Protein AF-A0A672I8H5-F1 (afdb_monomer)

Nearest PDB structures (foldseek):
  7nvm-assembly1_G  TM=9.192E-01  e=5.065E-34  Homo sapiens
  7x3u-assembly1_G  TM=8.529E-01  e=7.332E-32  Homo sapiens
  7wz3-assembly1_G  TM=8.648E-01  e=1.850E-31  Homo sapiens
  7wz3-assembly1_g  TM=8.701E-01  e=1.178E-30  Homo sapiens
  8sfe-assembly1_G  TM=8.610E-01  e=2.125E-29  Homo sapiens

Sequence (365 aa):
MVPVCAVTMATGLQMTRSSLSSPGTLSFLFCRTEAEVRIPSSRTSAWCLRCVCVCVCVCVCVCVCDCVCVCVCVCVCQTDIEISKEEDFARILQMEEEYIQQICEDIIRLKPDLVFTEKGISDLAQHYLMKANITAIRRVRKTDNNRIARACGARIVSRTDELREEDVGLGAGLFEVKKIGDEYFTFITECKDPKACSILLRGASKEILAEVERNLQDAMQVCRNVLLDPHLLPGGGAVEMAVSKRLTERSRSLTGVEQWPYRAVAQALEVIPRTLIQNCGASTIRVLTSLRAKHTQDNSVCWGVDGETGCLSDMSSLGIWEPLAVKAQTYKTAVETAILLLRIDDIVSGHKKNKDEPMGGQGAE

InterPro domains:
  IPR002423 Chaperonin Cpn60/GroEL/TCP-1 family [PF00118] (78-349)
  IPR017998 T-complex protein 1 [PR00304] (198-220)
  IPR017998 T-complex protein 1 [PR00304] (232-244)
  IPR017998 T-complex protein 1 [PTHR11353] (78-352)
  IPR027409 GroEL-like apical domain superfamily [G3DSA:3.50.7.10] (78-194)
  IPR027409 GroEL-like apical domain superfamily [SSF52029] (78-203)
  IPR027410 TCP-1-like chaperonin intermediate domain superfamily [G3DSA:3.30.260.10] (195-230)
  IPR027410 TCP-1-like chaperonin intermediate domain superfamily [SSF54849] (193-229)
  IPR027413 GroEL-like equatorial domain superfamily [G3DSA:1.10.560.10] (231-348)
  IPR027413 GroEL-like equatorial domain superfamily [SSF48592] (230-350)

Secondary structure (DSSP, 8-state):
------EEE-------------------------------------------------------S-------------------SHHHHHHHHHHHHHHHHHHHHHHHHH--SEEE-SS---HHHHHHHHHTT-EEE-S--HHHHHHHHHHH-PPP-S-STT--GGGS-TT--EEEEEEETTEEEEEEE--SS-S--------S-HHHHHHHHHHHHHHHHHHHHHHH---EEETTTHHHHHHHHHHHHHHHH--STTHHHHHHHHHHHTHHHHHHHHHTT--HHHHHHHHHHHHHSTT-TTEEE-TTT-SEEEHHHHT-EEEHHHHHHHHHHHHHHHHHHHT-----------S----------

Organism: Salarias fasciatus (NCBI:txid181472)

Solvent-accessible surface area (backbone atoms only — not comparable to full-atom values): 22883 Å² total; per-residue (Å²): 134,83,83,74,40,34,44,72,44,88,55,77,76,80,87,74,82,93,76,93,81,87,88,83,85,61,39,71,88,81,92,89,86,90,85,92,86,88,83,82,88,77,88,86,78,94,79,85,88,78,87,81,86,84,86,86,86,85,83,89,85,92,77,96,69,96,75,83,89,78,61,56,66,64,81,81,81,81,78,87,77,87,82,88,51,80,70,53,58,60,52,52,53,51,51,52,54,51,53,50,46,52,54,49,47,53,50,56,73,69,62,55,62,66,46,84,34,69,45,86,74,56,71,70,50,51,52,55,33,49,76,71,65,28,48,72,48,60,56,46,54,72,74,51,52,59,36,48,26,43,20,20,64,26,58,93,74,94,56,61,92,77,66,52,76,87,37,60,40,87,24,61,61,46,79,49,80,45,75,60,88,93,38,58,32,49,32,46,27,68,38,78,64,58,77,39,70,40,81,90,85,83,70,96,46,72,67,62,46,55,50,52,51,50,55,49,52,52,50,50,51,51,54,52,46,43,73,75,50,83,45,72,39,42,30,49,40,7,55,39,48,48,50,20,52,52,34,42,55,51,25,70,75,46,87,63,80,66,27,54,60,41,38,50,54,18,62,54,43,44,46,58,40,42,51,50,25,48,74,46,70,34,64,43,71,60,53,53,52,52,49,54,56,48,52,69,43,88,89,36,57,40,44,19,45,40,72,85,80,38,43,82,42,50,20,71,81,74,66,41,69,39,54,44,70,58,57,58,47,54,53,48,53,51,52,53,50,51,53,54,58,75,65,59,88,75,84,87,78,81,77,74,76,75,88,80,71,78,88,82,80,84,81,90,131

pLDDT: mean 74.46, std 26.84, range [19.17, 97.5]

Mean predicted aligned error: 14.94 Å

Structure (mmCIF, N/CA/C/O backbone):
data_AF-A0A672I8H5-F1
#
_entry.id   AF-A0A672I8H5-F1
#
loop_
_atom_site.group_PDB
_atom_site.id
_atom_site.type_symbol
_atom_site.label_atom_id
_atom_site.label_alt_id
_atom_site.label_comp_id
_atom_site.label_asym_id
_atom_site.label_entity_id
_atom_site.label_seq_id
_atom_site.pdbx_PDB_ins_code
_atom_site.Cartn_x
_a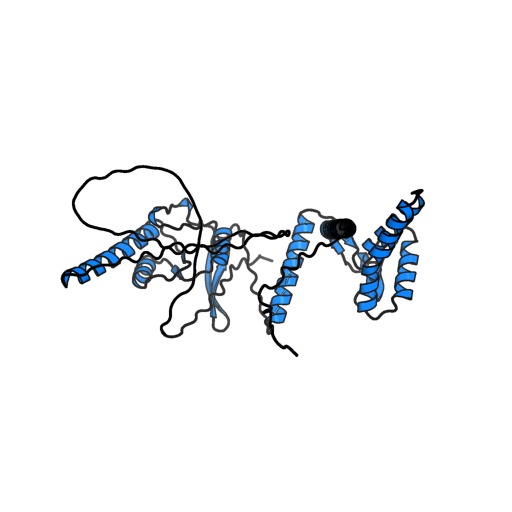tom_site.Cartn_y
_atom_site.Cartn_z
_atom_site.occupancy
_atom_site.B_iso_or_equiv
_atom_site.auth_seq_id
_atom_site.auth_comp_id
_atom_site.auth_asym_id
_atom_site.auth_atom_id
_atom_site.pdbx_PDB_model_num
ATOM 1 N N . MET A 1 1 ? -1.108 -22.889 6.643 1.00 27.00 1 MET A N 1
ATOM 2 C CA . MET A 1 1 ? -0.890 -21.715 7.516 1.00 27.00 1 MET A CA 1
ATOM 3 C C . MET A 1 1 ? -2.248 -21.100 7.791 1.00 27.00 1 MET A C 1
ATOM 5 O O . MET A 1 1 ? -2.918 -20.748 6.832 1.00 27.00 1 MET A O 1
ATOM 9 N N . VAL A 1 2 ? -2.682 -21.043 9.051 1.00 21.59 2 VAL A N 1
ATOM 10 C CA . VAL A 1 2 ? -3.934 -20.359 9.417 1.00 21.59 2 VAL A CA 1
ATOM 11 C C . VAL A 1 2 ? -3.643 -18.854 9.467 1.00 21.59 2 VAL A C 1
ATOM 13 O O . VAL A 1 2 ? -2.674 -18.478 10.132 1.00 21.59 2 VAL A O 1
ATOM 16 N N . PRO A 1 3 ? -4.403 -17.989 8.771 1.00 24.73 3 PRO A N 1
ATOM 17 C CA . PRO A 1 3 ? -4.225 -16.550 8.889 1.00 24.73 3 PRO A CA 1
ATOM 18 C C . PRO A 1 3 ? -4.701 -16.108 10.276 1.00 24.73 3 PRO A C 1
ATOM 20 O O . PRO A 1 3 ? -5.896 -16.075 10.559 1.00 24.73 3 PRO A O 1
ATOM 23 N N . VAL A 1 4 ? -3.758 -15.781 11.161 1.00 26.05 4 VAL A N 1
ATOM 24 C CA . VAL A 1 4 ? -4.072 -15.222 12.481 1.00 26.05 4 VAL A CA 1
ATOM 25 C C . VAL A 1 4 ? -4.543 -13.782 12.283 1.00 26.05 4 VAL A C 1
ATOM 27 O O . VAL A 1 4 ? -3.748 -12.843 12.274 1.00 26.05 4 VAL A O 1
ATOM 30 N N . CYS A 1 5 ? -5.850 -13.612 12.094 1.00 25.66 5 CYS A N 1
ATOM 31 C CA . CYS A 1 5 ? -6.506 -12.313 12.018 1.00 25.66 5 CYS A CA 1
ATOM 32 C C . CYS A 1 5 ? -6.538 -11.671 13.409 1.00 25.66 5 CYS A C 1
ATOM 34 O O . CYS A 1 5 ? -7.548 -11.717 14.100 1.00 25.66 5 CYS A O 1
ATOM 36 N N . ALA A 1 6 ? -5.413 -11.094 13.822 1.00 28.92 6 ALA A N 1
ATOM 37 C CA . ALA A 1 6 ? -5.296 -10.312 15.041 1.00 28.92 6 ALA A CA 1
ATOM 38 C C . ALA A 1 6 ? -5.619 -8.846 14.732 1.00 28.92 6 ALA A C 1
ATOM 40 O O . ALA A 1 6 ? -4.792 -8.153 14.139 1.00 28.92 6 ALA A O 1
ATOM 41 N N . VAL A 1 7 ? -6.783 -8.335 15.148 1.00 31.53 7 VAL A N 1
ATOM 42 C CA . VAL A 1 7 ? -7.005 -6.877 15.158 1.00 31.53 7 VAL A CA 1
ATOM 43 C C . VAL A 1 7 ? -6.196 -6.302 16.316 1.00 31.53 7 VAL A C 1
ATOM 45 O O . VAL A 1 7 ? -6.579 -6.440 17.474 1.00 31.53 7 VAL A O 1
ATOM 48 N N . THR A 1 8 ? -5.038 -5.717 16.007 1.00 30.23 8 THR A N 1
ATOM 49 C CA . THR A 1 8 ? -4.099 -5.224 17.024 1.00 30.23 8 THR A CA 1
ATOM 50 C C . THR A 1 8 ? -4.397 -3.766 17.348 1.00 30.23 8 THR A C 1
ATOM 52 O O . THR A 1 8 ? -4.116 -2.889 16.530 1.00 30.23 8 THR A O 1
ATOM 55 N N . MET A 1 9 ? -4.917 -3.485 18.544 1.00 33.19 9 MET A N 1
ATOM 56 C CA . MET A 1 9 ? -5.052 -2.109 19.027 1.00 33.19 9 MET A CA 1
ATOM 57 C C . MET A 1 9 ? -3.854 -1.692 19.882 1.00 33.19 9 MET A C 1
ATOM 59 O O . MET A 1 9 ? -3.675 -2.167 21.002 1.00 33.19 9 MET A O 1
ATOM 63 N N . ALA A 1 10 ? -3.062 -0.753 19.360 1.00 26.73 10 ALA A N 1
ATOM 64 C CA . ALA A 1 10 ? -1.993 -0.072 20.088 1.00 26.73 10 ALA A CA 1
ATOM 65 C C . ALA A 1 10 ? -2.559 1.078 20.945 1.00 26.73 10 ALA A C 1
ATOM 67 O O . ALA A 1 10 ? -2.357 2.263 20.659 1.00 26.73 10 ALA A O 1
ATOM 68 N N . THR A 1 11 ? -3.317 0.733 21.987 1.00 32.59 11 THR A N 1
ATOM 69 C CA . THR A 1 11 ? -3.787 1.690 22.999 1.00 32.59 11 THR A CA 1
ATOM 70 C C . THR A 1 11 ? -2.737 1.854 24.094 1.00 32.59 11 THR A C 1
ATOM 72 O O . THR A 1 11 ? -2.822 1.219 25.145 1.00 32.59 11 THR A O 1
ATOM 75 N N . GLY A 1 12 ? -1.754 2.727 23.849 1.00 24.94 12 GLY A N 1
ATOM 76 C CA . GLY A 1 12 ? -0.753 3.116 24.846 1.00 24.94 12 GLY A CA 1
ATOM 77 C C . GLY A 1 12 ? -1.419 3.647 26.119 1.00 24.94 12 GLY A C 1
ATOM 78 O O . GLY A 1 12 ? -2.075 4.692 26.118 1.00 24.94 12 GLY A O 1
ATOM 79 N N . LEU A 1 13 ? -1.283 2.896 27.211 1.00 26.94 13 LEU A N 1
ATOM 80 C CA . LEU A 1 13 ? -2.032 3.093 28.452 1.00 26.94 13 LEU A CA 1
ATOM 81 C C . LEU A 1 13 ? -1.292 4.092 29.361 1.00 26.94 13 LEU A C 1
ATOM 83 O O . LEU A 1 13 ? -0.736 3.733 30.397 1.00 26.94 13 LEU A O 1
ATOM 87 N N . GLN A 1 14 ? -1.249 5.364 28.948 1.00 23.80 14 GLN A N 1
ATOM 88 C CA . GLN A 1 14 ? -0.555 6.428 29.686 1.00 23.80 14 GLN A CA 1
ATOM 89 C C . GLN A 1 14 ? -1.258 6.785 31.009 1.00 23.80 14 GLN A C 1
ATOM 91 O O . GLN A 1 14 ? -2.160 7.620 31.076 1.00 23.80 14 GLN A O 1
ATOM 96 N N . MET A 1 15 ? -0.780 6.160 32.084 1.00 26.53 15 MET A N 1
ATOM 97 C CA . MET A 1 15 ? -1.020 6.534 33.479 1.00 26.53 15 MET A CA 1
ATOM 98 C C . MET A 1 15 ? -0.139 7.731 33.885 1.00 26.53 15 MET A C 1
ATOM 100 O O . MET A 1 15 ? 0.925 7.538 34.470 1.00 26.53 15 MET A O 1
ATOM 104 N N . THR A 1 16 ? -0.573 8.975 33.644 1.00 23.70 16 THR A N 1
ATOM 105 C CA . THR A 1 16 ? 0.053 10.155 34.282 1.00 23.70 16 THR A CA 1
ATOM 106 C C . THR A 1 16 ? -0.934 11.267 34.640 1.00 23.70 16 THR A C 1
ATOM 108 O O . THR A 1 16 ? -1.596 11.825 33.774 1.00 23.70 16 THR A O 1
ATOM 111 N N . ARG A 1 17 ? -0.939 11.570 35.945 1.00 21.92 17 ARG A N 1
ATOM 112 C CA . ARG A 1 17 ? -1.276 12.806 36.684 1.00 21.92 17 ARG A CA 1
ATOM 113 C C . ARG A 1 17 ? -1.961 13.983 35.967 1.00 21.92 17 ARG A C 1
ATOM 115 O O . ARG A 1 17 ? -1.522 14.485 34.943 1.00 21.92 17 ARG A O 1
ATOM 122 N N . SER A 1 18 ? -2.929 14.532 36.695 1.00 26.38 18 SER A N 1
ATOM 123 C CA . SER A 1 18 ? -3.567 15.836 36.515 1.00 26.38 18 SER A CA 1
ATOM 124 C C . SER A 1 18 ? -2.599 17.027 36.411 1.00 26.38 18 SER A C 1
ATOM 126 O O . SER A 1 18 ? -1.828 17.285 37.338 1.00 26.38 18 SER A O 1
ATOM 128 N N . SER A 1 19 ? -2.772 17.841 35.371 1.00 21.42 19 SER A N 1
ATOM 129 C CA . SER A 1 19 ? -2.459 19.275 35.361 1.00 21.42 19 SER A CA 1
ATOM 130 C C . SER A 1 19 ? -3.432 20.005 34.422 1.00 21.42 19 SER A C 1
ATOM 132 O O . SER A 1 19 ? -3.848 19.464 33.400 1.00 21.42 19 SER A O 1
ATOM 134 N N . LEU A 1 20 ? -3.860 21.212 34.804 1.00 30.02 20 LEU A N 1
ATOM 135 C CA . LEU A 1 20 ? -4.839 22.010 34.056 1.00 30.02 20 LEU A CA 1
ATOM 136 C C . LEU A 1 20 ? -4.259 22.512 32.722 1.00 30.02 20 LEU A C 1
ATOM 138 O O . LEU A 1 20 ? -3.172 23.087 32.715 1.00 30.02 20 LEU A O 1
ATOM 142 N N . SER A 1 21 ? -5.021 22.413 31.628 1.00 23.16 21 SER A N 1
ATOM 143 C CA . SER A 1 21 ? -5.174 23.470 30.600 1.00 23.16 21 SER A CA 1
ATOM 144 C C . SER A 1 21 ? -6.149 23.050 29.485 1.00 23.16 21 SER A C 1
ATOM 146 O O . SER A 1 21 ? -6.321 21.872 29.185 1.00 23.16 21 SER A O 1
ATOM 148 N N . SER A 1 22 ? -6.829 24.039 28.908 1.00 25.88 22 SER A N 1
ATOM 149 C CA . SER A 1 22 ? -7.815 23.953 27.818 1.00 25.88 22 SER A CA 1
ATOM 150 C C . SER A 1 22 ? -7.190 24.397 26.474 1.00 25.88 22 SER A C 1
ATOM 152 O O . SER A 1 22 ? -6.011 24.745 26.452 1.00 25.88 22 SER A O 1
ATOM 154 N N . PRO A 1 23 ? -7.953 24.544 25.369 1.00 43.56 23 PRO A N 1
ATOM 155 C CA . PRO A 1 23 ? -8.908 23.622 24.735 1.00 43.56 23 PRO A CA 1
ATOM 156 C C . PRO A 1 23 ? -8.485 23.268 23.281 1.00 43.56 23 PRO A C 1
ATOM 158 O O . PRO A 1 23 ? -7.694 23.983 22.673 1.00 43.56 23 PRO A O 1
ATOM 161 N N . GLY A 1 24 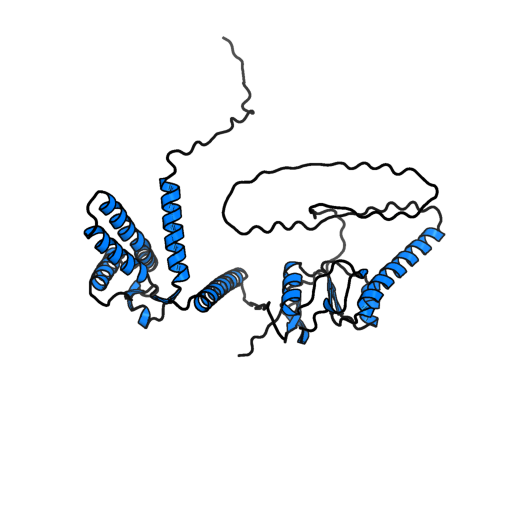? -9.048 22.211 22.668 1.00 25.41 24 GLY A N 1
ATOM 162 C CA . GLY A 1 24 ? -8.642 21.790 21.311 1.00 25.41 24 GLY A CA 1
ATOM 163 C C . GLY A 1 24 ? -9.677 21.003 20.492 1.00 25.41 24 GLY A C 1
ATOM 164 O O . GLY A 1 24 ? -9.752 19.785 20.591 1.00 25.41 24 GLY A O 1
ATOM 165 N N . THR A 1 25 ? -10.413 21.734 19.653 1.00 28.27 25 THR A N 1
ATOM 166 C CA . THR A 1 25 ? -10.912 21.371 18.305 1.00 28.27 25 THR A CA 1
ATOM 167 C C . THR A 1 25 ? -11.607 20.015 18.052 1.00 28.27 25 THR A C 1
ATOM 169 O O . THR A 1 25 ? -10.972 18.980 17.873 1.00 28.27 25 THR A O 1
ATOM 172 N N . LEU A 1 26 ? -12.915 20.083 17.775 1.00 31.02 26 LEU A N 1
ATOM 173 C CA . LEU A 1 26 ? -13.542 19.335 16.672 1.00 31.02 26 LEU A CA 1
ATOM 174 C C . LEU A 1 26 ? -14.362 20.322 15.779 1.00 31.02 26 LEU A C 1
ATOM 176 O O . LEU A 1 26 ? -14.445 21.505 16.103 1.00 31.02 26 LEU A O 1
ATOM 180 N N . SER A 1 27 ? -14.941 19.900 14.645 1.00 27.50 27 SER A N 1
ATOM 181 C CA . SER A 1 27 ? -15.807 20.711 13.740 1.00 27.50 27 SER A CA 1
ATOM 182 C C . SER A 1 27 ? -16.622 19.822 12.777 1.00 27.50 27 SER A C 1
ATOM 184 O O . SER A 1 27 ? -16.112 18.774 12.428 1.00 27.50 27 SER A O 1
ATOM 186 N N . PHE A 1 28 ? -17.852 20.165 12.323 1.00 23.77 28 PHE A N 1
ATOM 187 C CA . PHE A 1 28 ? -18.563 19.396 11.256 1.00 23.77 28 PHE A CA 1
ATOM 188 C C . PHE A 1 28 ? -19.767 20.111 10.590 1.00 23.77 28 PHE A C 1
ATOM 190 O O . PHE A 1 28 ? -20.154 21.200 11.005 1.00 23.77 28 PHE A O 1
ATOM 197 N N . LEU A 1 29 ? -20.348 19.462 9.566 1.00 21.62 29 LEU A N 1
ATOM 198 C CA . LEU A 1 29 ? -21.341 19.929 8.574 1.00 21.62 29 LEU A CA 1
ATOM 199 C C . LEU A 1 29 ? -22.380 18.804 8.272 1.00 21.62 29 LEU A C 1
ATOM 201 O O . LEU A 1 29 ? -22.043 17.645 8.492 1.00 21.62 29 LEU A O 1
ATOM 205 N N . PHE A 1 30 ? -23.576 19.002 7.676 1.00 23.78 30 PHE A N 1
ATOM 206 C CA . PHE A 1 30 ? -24.518 20.148 7.626 1.00 23.78 30 PHE A CA 1
ATOM 207 C C . PHE A 1 30 ? -25.851 19.744 6.917 1.00 23.78 30 PHE A C 1
ATOM 209 O O . PHE A 1 30 ? -25.777 19.141 5.855 1.00 23.78 30 PHE A O 1
ATOM 216 N N . CYS A 1 31 ? -27.026 20.189 7.414 1.00 19.17 31 CYS A N 1
ATOM 217 C CA . CYS A 1 31 ? -28.357 20.237 6.727 1.00 19.17 31 CYS A CA 1
ATOM 218 C C . CYS A 1 31 ? -29.075 18.923 6.271 1.00 19.17 31 CYS A C 1
ATOM 220 O O . CYS A 1 31 ? -28.418 17.962 5.907 1.00 19.17 31 CYS A O 1
ATOM 222 N N . ARG A 1 32 ? -30.423 18.824 6.143 1.00 22.67 32 ARG A N 1
ATOM 223 C CA . ARG A 1 32 ? -31.624 19.560 6.664 1.00 22.67 32 ARG A CA 1
ATOM 224 C C . ARG A 1 32 ? -32.917 18.844 6.173 1.00 22.67 32 ARG A C 1
ATOM 226 O O . ARG A 1 32 ? -32.904 18.485 5.008 1.00 22.67 32 ARG A O 1
ATOM 233 N N . THR A 1 33 ? -33.986 18.724 6.992 1.00 21.94 33 THR A N 1
ATOM 234 C CA . THR A 1 33 ? -35.436 19.043 6.721 1.00 21.94 33 THR A CA 1
ATOM 235 C C . THR A 1 33 ? -36.464 18.269 7.587 1.00 21.94 33 THR A C 1
ATOM 237 O O . THR A 1 33 ? -36.475 17.048 7.591 1.00 21.94 33 THR A O 1
ATOM 240 N N . GLU A 1 34 ? -37.348 19.045 8.236 1.00 26.12 34 GLU A N 1
ATOM 241 C CA . GLU A 1 34 ? -38.793 18.840 8.536 1.00 26.12 34 GLU A CA 1
ATOM 242 C C . GLU A 1 34 ? -39.347 17.593 9.274 1.00 26.12 34 GLU A C 1
ATOM 244 O O . GLU A 1 34 ? -39.549 16.537 8.684 1.00 26.12 34 GLU A O 1
ATOM 249 N N . ALA A 1 35 ? -39.798 17.813 10.525 1.00 23.25 35 ALA A N 1
ATOM 250 C CA . ALA A 1 35 ? -41.049 17.275 11.096 1.00 23.25 35 ALA A CA 1
ATOM 251 C C . ALA A 1 35 ? -41.502 18.111 12.327 1.00 23.25 35 ALA A C 1
ATOM 253 O O . ALA A 1 35 ? -40.689 18.406 13.203 1.00 23.25 35 ALA A O 1
ATOM 254 N N . GLU A 1 36 ? -42.783 18.502 12.410 1.00 27.02 36 GLU A N 1
ATOM 255 C CA . GLU A 1 36 ? -43.391 19.154 13.593 1.00 27.02 36 GLU A CA 1
ATOM 256 C C . GLU A 1 36 ? -43.748 18.129 14.687 1.00 27.02 36 GLU A C 1
ATOM 258 O O . GLU A 1 36 ? -44.384 17.121 14.390 1.00 27.02 36 GLU A O 1
ATOM 263 N N . VAL A 1 37 ? -43.514 18.462 15.966 1.00 22.69 37 VAL A N 1
ATOM 264 C CA . VAL A 1 37 ? -44.325 17.957 17.096 1.00 22.69 37 VAL A CA 1
ATOM 265 C C . VAL A 1 37 ? -44.552 19.090 18.105 1.00 22.69 37 VAL A C 1
ATOM 267 O O . VAL A 1 37 ? -43.604 19.737 18.546 1.00 22.69 37 VAL A O 1
ATOM 270 N N . ARG A 1 38 ? -45.814 19.332 18.484 1.00 21.08 38 ARG A N 1
ATOM 271 C CA . ARG A 1 38 ? -46.216 20.311 19.513 1.00 21.08 38 ARG A CA 1
ATOM 272 C C . ARG A 1 38 ? -46.555 19.614 20.827 1.00 21.08 38 ARG A C 1
ATOM 274 O O . ARG A 1 38 ? -47.331 18.665 20.808 1.00 21.08 38 ARG A O 1
ATOM 281 N N . ILE A 1 39 ? -46.120 20.177 21.955 1.00 24.44 39 ILE A N 1
ATOM 282 C CA . ILE A 1 39 ? -46.722 19.968 23.288 1.00 24.44 39 ILE A CA 1
ATOM 283 C C . ILE A 1 39 ? -46.787 21.351 23.988 1.00 24.44 39 ILE A C 1
ATOM 285 O O . ILE A 1 39 ? -45.851 22.137 23.819 1.00 24.44 39 ILE A O 1
ATOM 289 N N . PRO A 1 40 ? -47.891 21.731 24.669 1.00 25.16 40 PRO A N 1
ATOM 290 C CA . PRO A 1 40 ? -48.154 23.130 25.033 1.00 25.16 40 PRO A CA 1
ATOM 291 C C . PRO A 1 40 ? -47.713 23.538 26.454 1.00 25.16 40 PRO A C 1
ATOM 293 O O . PRO A 1 40 ? -47.687 22.710 27.351 1.00 25.16 40 PRO A O 1
ATOM 296 N N . SER A 1 41 ? -47.482 24.853 26.624 1.00 26.41 41 SER A N 1
ATOM 297 C CA . SER A 1 41 ? -47.637 25.709 27.834 1.00 26.41 41 SER A CA 1
ATOM 298 C C . SER A 1 41 ? -47.250 25.155 29.227 1.00 26.41 41 SER A C 1
ATOM 300 O O . SER A 1 41 ? -47.786 24.152 29.669 1.00 26.41 41 SER A O 1
ATOM 302 N N . SER A 1 42 ? -46.492 25.871 30.068 1.00 24.70 42 SER A N 1
ATOM 303 C CA . SER A 1 42 ? -46.611 27.320 30.326 1.00 24.70 42 SER A CA 1
ATOM 304 C C . SER A 1 42 ? -45.392 27.937 31.037 1.00 24.70 42 SER A C 1
ATOM 306 O O . SER A 1 42 ? -44.845 27.281 31.909 1.00 24.70 42 SER A O 1
ATOM 308 N N . ARG A 1 43 ? -45.100 29.224 30.744 1.00 27.02 43 ARG A N 1
ATOM 309 C CA . ARG A 1 43 ? -44.465 30.270 31.603 1.00 27.02 43 ARG A CA 1
ATOM 310 C C . ARG A 1 43 ? -43.369 29.798 32.593 1.00 27.02 43 ARG A C 1
ATOM 312 O O . ARG A 1 43 ? -43.684 29.132 33.564 1.00 27.02 43 ARG A O 1
ATOM 319 N N . THR A 1 44 ? -42.106 30.222 32.539 1.00 25.31 44 THR A N 1
ATOM 320 C CA . THR A 1 44 ? -41.404 31.310 31.806 1.00 25.31 44 THR A CA 1
ATOM 321 C C . THR A 1 44 ? -39.876 31.003 31.906 1.00 25.31 44 THR A C 1
ATOM 323 O O . THR A 1 44 ? -39.535 29.948 32.425 1.00 25.31 44 THR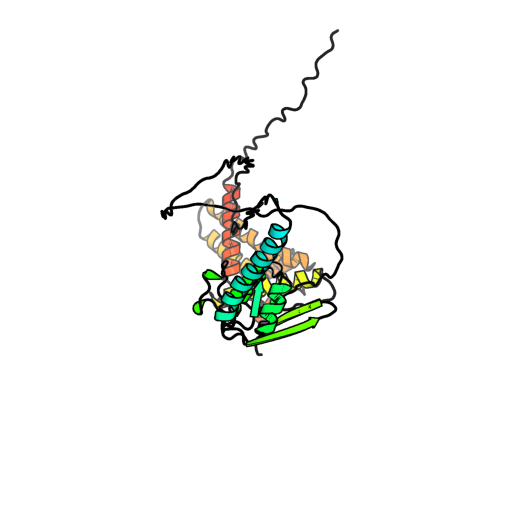 A O 1
ATOM 326 N N . SER A 1 45 ? -38.874 31.763 31.439 1.00 23.84 45 SER A N 1
ATOM 327 C CA . SER A 1 45 ? -38.774 33.156 30.953 1.00 23.84 45 SER A CA 1
ATOM 328 C C . SER A 1 45 ? -37.609 33.322 29.947 1.00 23.84 45 SER A C 1
ATOM 330 O O . SER A 1 45 ? -36.997 32.345 29.544 1.00 23.84 45 SER A O 1
ATOM 332 N N . ALA A 1 46 ? -37.351 34.568 29.526 1.00 25.55 46 ALA A N 1
ATOM 333 C CA . ALA A 1 46 ? -36.178 35.095 28.809 1.00 25.55 46 ALA A CA 1
ATOM 334 C C . ALA A 1 46 ? -34.953 34.168 28.581 1.00 25.55 46 ALA A C 1
ATOM 336 O O . ALA A 1 46 ? -34.116 34.007 29.462 1.00 25.55 46 ALA A O 1
ATOM 337 N N . TRP A 1 47 ? -34.768 33.726 27.331 1.00 23.41 47 TRP A N 1
ATOM 338 C CA . TRP A 1 47 ? -33.488 33.236 26.802 1.00 23.41 47 TRP A CA 1
ATOM 339 C C . TRP A 1 47 ? -33.012 34.165 25.682 1.00 23.41 47 TRP A C 1
ATOM 341 O O . TRP A 1 47 ? -33.740 34.402 24.717 1.00 23.41 47 TRP A O 1
ATOM 351 N N . CYS A 1 48 ? -31.793 34.695 25.796 1.00 22.59 48 CYS A N 1
ATOM 352 C CA . CYS A 1 48 ? -31.195 35.567 24.785 1.00 22.59 48 CYS A CA 1
ATOM 353 C C . CYS A 1 48 ? -30.194 34.770 23.935 1.00 22.59 48 CYS A C 1
ATOM 355 O O . CYS A 1 48 ? -29.063 34.535 24.356 1.00 22.59 48 CYS A O 1
ATOM 357 N N . LEU A 1 49 ? -30.598 34.347 22.731 1.00 25.12 49 LEU A N 1
ATOM 358 C CA . LEU A 1 49 ? -29.668 33.752 21.767 1.00 25.12 49 LEU A CA 1
ATOM 359 C C . LEU A 1 49 ? -28.687 34.815 21.260 1.00 25.12 49 LEU A C 1
ATOM 361 O O . LEU A 1 49 ? -29.103 35.821 20.683 1.00 25.12 49 LEU A O 1
ATOM 365 N N . ARG A 1 50 ? -27.381 34.543 21.356 1.00 23.11 50 ARG A N 1
ATOM 366 C CA . ARG A 1 50 ? -26.363 35.312 20.629 1.00 23.11 50 ARG A CA 1
ATOM 367 C C . ARG A 1 50 ? -25.274 34.410 20.055 1.00 23.11 50 ARG A C 1
ATOM 369 O O . ARG A 1 50 ? -24.224 34.205 20.651 1.00 23.11 50 ARG A O 1
ATOM 376 N N . CYS A 1 51 ? -25.530 33.886 18.861 1.00 23.86 51 CYS A N 1
ATOM 377 C CA . CYS A 1 51 ? -24.527 33.178 18.073 1.00 23.86 51 CYS A CA 1
ATOM 378 C C . CYS A 1 51 ? -23.528 34.183 17.478 1.00 23.86 51 CYS A C 1
ATOM 380 O O . CYS A 1 51 ? -23.939 35.137 16.817 1.00 23.86 51 CYS A O 1
ATOM 382 N N . VAL A 1 52 ? -22.226 33.952 17.661 1.00 23.59 52 VAL A N 1
ATOM 383 C CA . VAL A 1 52 ? -21.165 34.668 16.936 1.00 23.59 52 VAL A CA 1
ATOM 384 C C . VAL A 1 52 ? -20.579 33.719 15.898 1.00 23.59 52 VAL A C 1
ATOM 386 O O . VAL A 1 52 ? -20.006 32.690 16.244 1.00 23.59 52 VAL A O 1
ATOM 389 N N . CYS A 1 53 ? -20.734 34.055 14.621 1.00 24.25 53 CYS A N 1
ATOM 390 C CA . CYS A 1 53 ? -20.129 33.323 13.516 1.00 24.25 53 CYS A CA 1
ATOM 391 C C . CYS A 1 53 ? -18.789 33.965 13.128 1.00 24.25 53 CYS A C 1
ATOM 393 O O . CYS A 1 53 ? -18.740 35.114 12.697 1.00 24.25 53 CYS A O 1
ATOM 395 N N . VAL A 1 54 ? -17.698 33.204 13.244 1.00 24.69 54 VAL A N 1
ATOM 396 C CA . VAL A 1 54 ? -16.410 33.551 12.628 1.00 24.69 54 VAL A CA 1
ATOM 397 C C . VAL A 1 54 ? -16.203 32.617 11.445 1.00 24.69 54 VAL A C 1
ATOM 399 O O . VAL A 1 54 ? -16.013 31.415 11.610 1.00 24.69 54 VAL A O 1
ATOM 402 N N . CYS A 1 55 ? -16.276 33.171 10.240 1.00 24.09 55 CYS A N 1
ATOM 403 C CA . CYS A 1 55 ? -16.011 32.457 9.000 1.00 24.09 55 CYS A CA 1
ATOM 404 C C . CYS A 1 55 ? -14.544 32.643 8.589 1.00 24.09 55 CYS A C 1
ATOM 406 O O . CYS A 1 55 ? -14.109 33.764 8.332 1.00 24.09 55 CYS A O 1
ATOM 408 N N . VAL A 1 56 ? -13.804 31.538 8.474 1.00 24.33 56 VAL A N 1
ATOM 409 C CA . VAL A 1 56 ? -12.507 31.500 7.786 1.00 24.33 56 VAL A CA 1
ATOM 410 C C . VAL A 1 56 ? -12.670 30.626 6.551 1.00 24.33 56 VAL A C 1
ATOM 412 O O . VAL A 1 56 ? -13.028 29.455 6.650 1.00 24.33 56 VAL A O 1
ATOM 415 N N . CYS A 1 57 ? -12.445 31.216 5.383 1.00 23.91 57 CYS A N 1
ATOM 416 C CA . CYS A 1 57 ? -12.553 30.567 4.085 1.00 23.91 57 CYS A CA 1
ATOM 417 C C . CYS A 1 57 ? -11.165 30.417 3.451 1.00 23.91 57 CYS A C 1
ATOM 419 O O . CYS A 1 57 ? -10.385 31.366 3.417 1.00 23.91 57 CYS A O 1
ATOM 421 N N . VAL A 1 58 ? -10.874 29.234 2.906 1.00 26.64 58 VAL A N 1
ATOM 422 C CA . VAL A 1 58 ? -9.754 29.017 1.979 1.00 26.64 58 VAL A CA 1
ATOM 423 C C . VAL A 1 58 ? -10.258 28.154 0.829 1.00 26.64 58 VAL A C 1
ATOM 425 O O . VAL A 1 58 ? -10.934 27.149 1.050 1.00 26.64 58 VAL A O 1
ATOM 428 N N . CYS A 1 59 ? -9.959 28.576 -0.398 1.00 24.64 59 CYS A N 1
ATOM 429 C CA . CYS A 1 59 ? -10.473 27.972 -1.622 1.00 24.64 59 CYS A CA 1
ATOM 430 C C . CYS A 1 59 ? -9.407 27.114 -2.324 1.00 24.64 59 CYS A C 1
ATOM 432 O O . CYS A 1 59 ? -8.244 27.494 -2.409 1.00 24.64 59 CYS A O 1
ATOM 434 N N . VAL A 1 60 ? -9.881 25.984 -2.848 1.00 28.52 60 VAL A N 1
ATOM 435 C CA . VAL A 1 60 ? -9.266 24.955 -3.709 1.00 28.52 60 VAL A CA 1
ATOM 436 C C . VAL A 1 60 ? -8.117 25.390 -4.641 1.00 28.52 60 VAL A C 1
ATOM 438 O O . VAL A 1 60 ? -8.222 26.382 -5.358 1.00 28.52 60 VAL A O 1
ATOM 441 N N . CYS A 1 61 ? -7.132 24.498 -4.802 1.00 22.92 61 CYS A N 1
ATOM 442 C CA . CYS A 1 61 ? -6.497 24.215 -6.097 1.00 22.92 61 CYS A CA 1
ATOM 443 C C . CYS A 1 61 ? -6.434 22.686 -6.341 1.00 22.92 61 CYS A C 1
ATOM 445 O O . CYS A 1 61 ? -6.530 21.899 -5.402 1.00 22.92 61 CYS A O 1
ATOM 447 N N . VAL A 1 62 ? -6.411 22.268 -7.613 1.00 37.06 62 VAL A N 1
ATOM 448 C CA . VAL A 1 62 ? -6.814 20.918 -8.067 1.00 37.06 62 VAL A CA 1
ATOM 449 C C . VAL A 1 62 ? -5.623 19.978 -8.282 1.00 37.06 62 VAL A C 1
ATOM 451 O O . VAL A 1 62 ? -4.748 20.285 -9.088 1.00 37.06 62 VAL A O 1
ATOM 454 N N . CYS A 1 63 ? -5.654 18.785 -7.679 1.00 27.06 63 CYS A N 1
ATOM 455 C CA . CYS A 1 63 ? -4.871 17.619 -8.110 1.00 27.06 63 CYS A CA 1
ATOM 456 C C . CYS A 1 63 ? -5.489 16.290 -7.613 1.00 27.06 63 CYS A C 1
ATOM 458 O O . CYS A 1 63 ? -6.331 16.272 -6.717 1.00 27.06 63 CYS A O 1
ATOM 460 N N . VAL A 1 64 ? -5.136 15.184 -8.278 1.00 33.75 64 VAL A N 1
ATOM 461 C CA . VAL A 1 64 ? -5.828 13.883 -8.197 1.00 33.75 64 VAL A CA 1
ATOM 462 C C . VAL A 1 64 ? -5.340 13.040 -7.011 1.00 33.75 64 VAL A C 1
ATOM 464 O O . VAL A 1 64 ? -4.310 12.377 -7.116 1.00 33.75 64 VAL A O 1
ATOM 467 N N . CYS A 1 65 ? -6.103 13.008 -5.916 1.00 30.45 65 CYS A N 1
ATOM 468 C CA . CYS A 1 65 ? -5.996 11.987 -4.864 1.00 30.45 65 CYS A CA 1
ATOM 469 C C . CYS A 1 65 ? -7.237 11.965 -3.943 1.00 30.45 65 CYS A C 1
ATOM 471 O O . CYS A 1 65 ? -7.851 12.999 -3.680 1.00 30.45 65 CYS A O 1
ATOM 473 N N . ASP A 1 66 ? -7.614 10.773 -3.463 1.00 31.86 66 ASP A N 1
ATOM 474 C CA . ASP A 1 66 ? -8.809 10.537 -2.638 1.00 31.86 66 ASP A CA 1
ATOM 475 C C . ASP A 1 66 ? -8.817 11.356 -1.337 1.00 31.86 66 ASP A C 1
ATOM 477 O O . ASP A 1 66 ? -8.081 11.071 -0.391 1.00 31.86 66 ASP A O 1
ATOM 481 N N . CYS A 1 67 ? -9.713 12.343 -1.258 1.00 29.80 67 CYS A N 1
ATOM 482 C CA . CYS A 1 67 ? -9.883 13.205 -0.089 1.00 29.80 67 CYS A CA 1
ATOM 483 C C . CYS A 1 67 ? -11.297 13.064 0.493 1.00 29.80 67 CYS A C 1
ATOM 485 O O . CYS A 1 67 ? -12.199 13.832 0.159 1.00 29.80 67 CYS A O 1
ATOM 487 N N . VAL A 1 68 ? -11.502 12.102 1.401 1.00 28.83 68 VAL A N 1
ATOM 488 C CA . VAL A 1 68 ? -12.742 12.034 2.195 1.00 28.83 68 VAL A CA 1
ATOM 489 C C . VAL A 1 68 ? -12.681 13.083 3.307 1.00 28.83 68 VAL A C 1
ATOM 491 O O . VAL A 1 68 ? -11.977 12.917 4.303 1.00 28.83 68 VAL A O 1
ATOM 494 N N . CYS A 1 69 ? -13.442 14.163 3.149 1.00 27.00 69 CYS A N 1
ATOM 495 C CA . CYS A 1 69 ? -13.580 15.231 4.135 1.00 27.00 69 CYS A CA 1
ATOM 496 C C . CYS A 1 69 ? -14.357 14.765 5.386 1.00 27.00 69 CYS A C 1
ATOM 498 O O . CYS A 1 69 ? -15.580 14.855 5.476 1.00 27.00 69 CYS A O 1
ATOM 500 N N . VAL A 1 70 ? -13.621 14.276 6.386 1.00 26.52 70 VAL A N 1
ATOM 501 C CA . VAL A 1 70 ? -14.108 14.031 7.756 1.00 26.52 70 VAL A CA 1
ATOM 502 C C . VAL A 1 70 ? -13.847 15.263 8.612 1.00 26.52 70 VAL A C 1
ATOM 504 O O . VAL A 1 70 ? -12.756 15.816 8.543 1.00 26.52 70 VAL A O 1
ATOM 507 N N . CYS A 1 71 ? -14.765 15.650 9.499 1.00 24.77 71 CYS A N 1
ATOM 508 C CA . CYS A 1 71 ? -14.473 16.736 10.443 1.00 24.77 71 CYS A CA 1
ATOM 509 C C . CYS A 1 71 ? -14.771 16.364 11.919 1.00 24.77 71 CYS A C 1
ATOM 511 O O . CYS A 1 71 ? -13.906 16.578 12.763 1.00 24.77 71 CYS A O 1
ATOM 513 N N . VAL A 1 72 ? -15.908 15.698 12.213 1.00 27.41 72 VAL A N 1
ATOM 514 C CA . VAL A 1 72 ? -16.394 15.312 13.573 1.00 27.41 72 VAL A CA 1
ATOM 515 C C . VAL A 1 72 ? -16.734 16.518 14.468 1.00 27.41 72 VAL A C 1
ATOM 517 O O . VAL A 1 72 ? -15.880 17.333 14.754 1.00 27.41 72 VAL A O 1
ATOM 520 N N . CYS A 1 73 ? -17.972 16.675 14.944 1.00 24.83 73 CYS A N 1
ATOM 521 C CA . CYS A 1 73 ? -18.450 17.945 15.526 1.00 24.83 73 CYS A CA 1
ATOM 522 C C . CYS A 1 73 ? -18.052 18.197 16.995 1.00 24.83 73 CYS A C 1
ATOM 524 O O . CYS A 1 73 ? -18.012 17.263 17.795 1.00 24.83 73 CYS A O 1
ATOM 526 N N . VAL A 1 74 ? -17.885 19.478 17.381 1.00 27.62 74 VAL A N 1
ATOM 527 C CA . VAL A 1 74 ? -18.210 19.898 18.760 1.00 27.62 74 VAL A CA 1
ATOM 528 C C . VAL A 1 74 ? -19.569 20.567 18.769 1.00 27.62 74 VAL A C 1
ATOM 530 O O . VAL A 1 74 ? -19.741 21.667 18.251 1.00 27.62 74 VAL A O 1
ATOM 533 N N . CYS A 1 75 ? -20.501 19.928 19.454 1.00 27.05 75 CYS A N 1
ATOM 534 C CA . CYS A 1 75 ? -21.523 20.641 20.192 1.00 27.05 75 CYS A CA 1
ATOM 535 C C . CYS A 1 75 ? -21.038 20.641 21.645 1.00 27.05 75 CYS A C 1
ATOM 537 O O . CYS A 1 75 ? -21.090 19.603 22.301 1.00 27.05 75 CY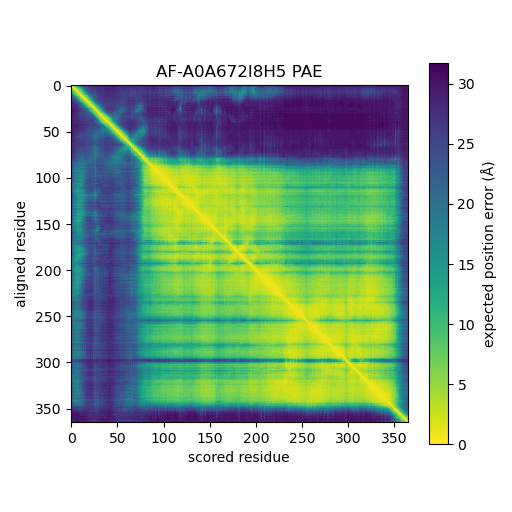S A O 1
ATOM 539 N N . VAL A 1 76 ? -20.503 21.766 22.135 1.00 26.75 76 VAL A N 1
ATOM 540 C CA . VAL A 1 76 ? -20.368 21.958 23.585 1.00 26.75 76 VAL A CA 1
ATOM 541 C C . VAL A 1 76 ? -21.701 22.511 24.060 1.00 26.75 76 VAL A C 1
ATOM 543 O O . VAL A 1 76 ? -21.977 23.698 23.905 1.00 26.75 76 VAL A O 1
ATOM 546 N N . CYS A 1 77 ? -22.547 21.644 24.603 1.00 31.73 77 CYS A N 1
ATOM 547 C CA . CYS A 1 77 ? -23.713 22.085 25.351 1.00 31.73 77 CYS A CA 1
ATOM 548 C C . CYS A 1 77 ? -23.223 22.600 26.709 1.00 31.73 77 CYS A C 1
ATOM 550 O O . CYS A 1 77 ? -23.072 21.822 27.645 1.00 31.73 77 CYS A O 1
ATOM 552 N N . GLN A 1 78 ? -22.932 23.900 26.804 1.00 34.78 78 GLN A N 1
ATOM 553 C CA . GLN A 1 78 ? -22.840 24.560 28.104 1.00 34.78 78 GLN A CA 1
ATOM 554 C C . GLN A 1 78 ? -24.264 24.709 28.639 1.00 34.78 78 GLN A C 1
ATOM 556 O O . GLN A 1 78 ? -25.033 25.545 28.172 1.00 34.78 78 GLN A O 1
ATOM 561 N N . THR A 1 79 ? -24.633 23.829 29.565 1.00 50.09 79 THR A N 1
ATOM 562 C CA . THR A 1 79 ? -25.835 23.970 30.383 1.00 50.09 79 THR A CA 1
ATOM 563 C C . THR A 1 79 ? -25.472 24.795 31.607 1.00 50.09 79 THR A C 1
ATOM 565 O O . THR A 1 79 ? -24.938 24.258 32.578 1.00 50.09 79 THR A O 1
ATOM 568 N N . ASP A 1 80 ? -25.737 26.096 31.552 1.00 57.81 80 ASP A N 1
ATOM 569 C CA . ASP A 1 80 ? -25.627 26.960 32.724 1.00 57.81 80 ASP A CA 1
ATOM 570 C C . ASP A 1 80 ? -26.802 26.647 33.667 1.00 57.81 80 ASP A C 1
ATOM 572 O O . ASP A 1 80 ? -27.968 26.793 33.294 1.00 57.81 80 ASP A O 1
ATOM 576 N N . ILE A 1 81 ? -26.496 26.150 34.870 1.00 70.31 81 ILE A N 1
ATOM 577 C CA . ILE A 1 81 ? -27.484 25.761 35.886 1.00 70.31 81 ILE A CA 1
ATOM 578 C C . ILE A 1 81 ? -27.367 26.729 37.065 1.00 70.31 81 ILE A C 1
ATOM 580 O O . ILE A 1 81 ? -26.359 26.744 37.771 1.00 70.31 81 ILE A O 1
ATOM 584 N N . GLU A 1 82 ? -28.410 27.526 37.294 1.00 75.62 82 GLU A N 1
ATOM 585 C CA . GLU A 1 82 ? -28.514 28.404 38.462 1.00 75.62 82 GLU A CA 1
ATOM 586 C C . GLU A 1 82 ? -29.034 27.607 39.667 1.00 75.62 82 GLU A C 1
ATOM 588 O O . GLU A 1 82 ? -30.195 27.197 39.707 1.00 75.62 82 GLU A O 1
ATOM 593 N N . ILE A 1 83 ? -28.170 27.366 40.656 1.00 79.44 83 ILE A N 1
ATOM 594 C CA . ILE A 1 83 ? -28.506 26.560 41.837 1.00 79.44 83 ILE A CA 1
ATOM 595 C C . ILE A 1 83 ? -28.923 27.485 42.982 1.00 79.44 83 ILE A C 1
ATOM 597 O O . ILE A 1 83 ? -28.142 28.325 43.426 1.00 79.44 83 ILE A O 1
ATOM 601 N N . SER A 1 84 ? -30.166 27.334 43.452 1.00 78.69 84 SER A N 1
ATOM 602 C CA . SER A 1 84 ? -30.783 28.251 44.426 1.00 78.69 84 SER A CA 1
ATOM 603 C C . SER A 1 84 ? -30.948 27.666 45.832 1.00 78.69 84 SER A C 1
ATOM 605 O O . SER A 1 84 ? -31.018 28.423 46.801 1.00 78.69 84 SER A O 1
ATOM 607 N N . LYS A 1 85 ? -31.008 26.333 45.962 1.00 84.56 85 LYS A N 1
ATOM 608 C CA . LYS A 1 85 ? -31.169 25.621 47.237 1.00 84.56 85 LYS A CA 1
ATOM 609 C C . LYS A 1 85 ? -30.177 24.472 47.356 1.00 84.56 85 LYS A C 1
ATOM 611 O O . LYS A 1 85 ? -29.826 23.830 46.372 1.00 84.56 85 LYS A O 1
ATOM 616 N N . GLU A 1 86 ? -29.800 24.151 48.587 1.00 79.62 86 GLU A N 1
ATOM 617 C CA . GLU A 1 86 ? -28.874 23.052 48.888 1.00 79.62 86 GLU A CA 1
ATOM 618 C C . GLU A 1 86 ? -29.442 21.674 48.477 1.00 79.62 86 GLU A C 1
ATOM 620 O O . GLU A 1 86 ? -28.723 20.827 47.955 1.00 79.62 86 GLU A O 1
ATOM 625 N N . GLU A 1 87 ? -30.763 21.492 48.581 1.00 83.44 87 GLU A N 1
ATOM 626 C CA . GLU A 1 87 ? -31.483 20.300 48.102 1.00 83.44 87 GLU A CA 1
ATOM 627 C C . GLU A 1 87 ? -31.411 20.085 46.579 1.00 83.44 87 GLU A C 1
ATOM 629 O O . GLU A 1 87 ? -31.600 18.961 46.109 1.00 83.44 87 GLU A O 1
ATOM 634 N N . ASP A 1 88 ? -31.182 21.145 45.793 1.00 84.44 88 ASP A N 1
ATOM 635 C CA . ASP A 1 88 ? -31.113 21.035 44.333 1.00 84.44 88 ASP A CA 1
ATOM 636 C C . ASP A 1 88 ? -29.841 20.270 43.911 1.00 84.44 88 ASP A C 1
ATOM 638 O O . ASP A 1 88 ? -29.898 19.478 42.973 1.00 84.44 88 ASP A O 1
ATOM 642 N N . PHE A 1 89 ? -28.725 20.407 44.646 1.00 83.25 89 PHE A N 1
ATOM 643 C CA . PHE A 1 89 ? -27.485 19.656 44.387 1.00 83.25 89 PHE A CA 1
ATOM 644 C C . PHE A 1 89 ? -27.684 18.139 44.504 1.00 83.25 89 PHE A C 1
ATOM 646 O O . PHE A 1 89 ? -27.234 17.389 43.640 1.00 83.25 89 PHE A O 1
ATOM 653 N N . ALA A 1 90 ? -28.379 17.682 45.551 1.00 87.25 90 ALA A N 1
ATOM 654 C CA . ALA A 1 90 ? -28.648 16.259 45.756 1.00 87.25 90 ALA A CA 1
ATOM 655 C C . ALA A 1 90 ? -29.528 15.679 44.635 1.00 87.25 90 ALA A C 1
ATOM 657 O O . ALA A 1 90 ? -29.267 14.578 44.153 1.00 87.25 90 ALA A O 1
ATOM 658 N N . ARG A 1 91 ? -30.525 16.448 44.173 1.00 86.69 91 ARG A N 1
ATOM 659 C CA . ARG A 1 91 ? -31.378 16.066 43.038 1.00 86.69 91 ARG A CA 1
ATOM 660 C C . ARG A 1 91 ? -30.608 16.021 41.714 1.00 86.69 91 ARG A C 1
ATOM 662 O O . ARG A 1 91 ? -30.839 15.109 40.931 1.00 86.69 91 ARG A O 1
ATOM 669 N N . ILE A 1 92 ? -29.667 16.938 41.475 1.00 86.12 92 ILE A N 1
ATOM 670 C CA . ILE A 1 92 ? -28.817 16.919 40.268 1.00 86.12 92 ILE A CA 1
ATOM 671 C C . ILE A 1 92 ? -27.942 15.657 40.225 1.00 86.12 92 ILE A C 1
ATOM 673 O O . ILE A 1 92 ? -27.870 15.013 39.182 1.00 86.12 92 ILE A O 1
ATOM 677 N N . LEU A 1 93 ? -27.333 15.265 41.352 1.00 86.94 93 LEU A N 1
ATOM 678 C CA . LEU A 1 93 ? -26.540 14.030 41.436 1.00 86.94 93 LEU A CA 1
ATOM 679 C C . LEU A 1 93 ? -27.396 12.783 41.162 1.00 86.94 93 LEU A C 1
ATOM 681 O O . LEU A 1 93 ? -26.997 11.933 40.374 1.00 86.94 93 LEU A O 1
ATOM 685 N N . GLN A 1 94 ? -28.599 12.708 41.742 1.00 89.50 94 GLN A N 1
ATOM 686 C CA . GLN A 1 94 ? -29.549 11.620 41.472 1.00 89.50 94 GLN A CA 1
ATOM 687 C C . GLN A 1 94 ? -29.940 11.556 39.988 1.00 89.50 94 GLN A C 1
ATOM 689 O O . GLN A 1 94 ? -29.916 10.481 39.397 1.00 89.50 94 GLN A O 1
ATOM 694 N N . MET A 1 95 ? -30.220 12.700 39.355 1.00 88.69 95 MET A N 1
ATOM 695 C CA . MET A 1 95 ? -30.523 12.762 37.920 1.00 88.69 95 MET A CA 1
ATOM 696 C C . MET A 1 95 ? -29.344 12.312 37.039 1.00 88.69 95 MET A C 1
ATOM 698 O O . MET A 1 95 ? -29.568 11.697 35.997 1.00 88.69 95 MET A O 1
ATOM 702 N N . GLU A 1 96 ? -28.096 12.597 37.429 1.00 87.25 96 GLU A N 1
ATOM 703 C CA . GLU A 1 96 ? -26.907 12.106 36.718 1.00 87.25 96 GLU A CA 1
ATOM 704 C C . GLU A 1 96 ? -26.756 10.581 36.857 1.00 87.25 96 GLU A C 1
ATOM 706 O O . GLU A 1 96 ? -26.512 9.895 35.860 1.00 87.25 96 GLU A O 1
ATOM 711 N N . GLU A 1 97 ? -26.956 10.036 38.062 1.00 88.81 97 GLU A N 1
ATOM 712 C CA . GLU A 1 97 ? -26.931 8.589 38.312 1.00 88.81 97 GLU A CA 1
ATOM 713 C C . GLU A 1 97 ? -28.027 7.851 37.526 1.00 88.81 97 GLU A C 1
ATOM 715 O O . GLU A 1 97 ? -27.727 6.867 36.844 1.00 88.81 97 GLU A O 1
ATOM 720 N N . GLU A 1 98 ? -29.268 8.353 37.552 1.00 91.38 98 GLU A N 1
ATOM 721 C CA . GLU A 1 98 ? -30.407 7.811 36.798 1.00 91.38 98 GLU A CA 1
ATOM 722 C C . GLU A 1 98 ? -30.160 7.843 35.282 1.00 91.38 98 GLU A C 1
ATOM 724 O O . GLU A 1 98 ? -30.406 6.853 34.590 1.00 91.38 98 GLU A O 1
ATOM 729 N N . TYR A 1 99 ? -29.625 8.947 34.752 1.00 89.69 99 TYR A N 1
ATOM 730 C CA . TYR A 1 99 ? -29.318 9.085 33.326 1.00 89.69 99 TYR A CA 1
ATOM 731 C C . TYR A 1 99 ? -28.213 8.118 32.870 1.00 89.69 99 TYR A C 1
ATOM 733 O O . TYR A 1 99 ? -28.336 7.464 31.831 1.00 89.69 99 TYR A O 1
ATOM 741 N N . ILE A 1 100 ? -27.144 7.967 33.661 1.00 90.25 100 ILE A N 1
ATOM 742 C CA . ILE A 1 100 ? -26.083 6.986 33.387 1.00 90.25 100 ILE A CA 1
ATOM 743 C C . ILE A 1 100 ? -26.634 5.556 33.460 1.00 90.25 100 ILE A C 1
ATOM 745 O O . ILE A 1 100 ? -26.254 4.711 32.643 1.00 90.25 100 ILE A O 1
ATOM 749 N N . GLN A 1 101 ? -27.525 5.279 34.415 1.00 90.81 101 GLN A N 1
ATOM 750 C CA . GLN A 1 101 ? -28.156 3.974 34.569 1.00 90.81 101 GLN A CA 1
ATOM 751 C C . GLN A 1 101 ? -29.035 3.625 33.358 1.00 90.81 101 GLN A C 1
ATOM 753 O O . GLN A 1 101 ? -28.854 2.542 32.809 1.00 90.81 101 GLN A O 1
ATOM 758 N N . GLN A 1 102 ? -29.886 4.539 32.875 1.00 90.88 102 GLN A N 1
ATOM 759 C CA . GLN A 1 102 ? -30.720 4.332 31.677 1.00 90.88 102 GLN A CA 1
ATOM 760 C C . GLN A 1 102 ? -29.879 3.951 30.444 1.00 90.88 102 GLN A C 1
ATOM 762 O O . GLN A 1 102 ? -30.143 2.941 29.793 1.00 90.88 102 GLN A O 1
ATOM 767 N N . ILE A 1 103 ? -28.795 4.693 30.183 1.00 90.62 103 ILE A N 1
ATOM 768 C CA . ILE A 1 103 ? -27.849 4.409 29.087 1.00 90.62 103 ILE A CA 1
ATOM 769 C C . ILE A 1 103 ? -27.215 3.016 29.233 1.00 90.62 103 ILE A C 1
ATOM 771 O O . ILE A 1 103 ? -27.021 2.308 28.242 1.00 90.62 103 ILE A O 1
ATOM 775 N N . CYS A 1 104 ? -26.874 2.606 30.458 1.00 89.69 104 CYS A N 1
ATOM 776 C CA . CYS A 1 104 ? -26.333 1.271 30.708 1.00 89.69 104 CYS A CA 1
ATOM 777 C C . CYS A 1 104 ? -27.401 0.181 30.531 1.00 89.69 104 CYS A C 1
ATOM 779 O O . CYS A 1 104 ? -27.095 -0.869 29.974 1.00 89.69 104 CYS A O 1
ATOM 781 N N . GLU A 1 105 ? -28.641 0.417 30.962 1.00 91.06 105 GLU A N 1
ATOM 782 C CA . GLU A 1 105 ? -29.757 -0.525 30.829 1.00 91.06 105 GLU A CA 1
ATOM 783 C C . GLU A 1 105 ? -30.113 -0.807 29.362 1.00 91.06 105 GLU A C 1
ATOM 785 O O . GLU A 1 105 ? -30.300 -1.973 29.009 1.00 91.06 105 GLU A O 1
ATOM 790 N N . ASP A 1 106 ? -30.095 0.202 28.484 1.00 90.06 106 ASP A N 1
ATOM 791 C CA . ASP A 1 106 ? -30.277 0.017 27.034 1.00 90.06 106 ASP A CA 1
ATOM 792 C C . ASP A 1 106 ? -29.217 -0.912 26.419 1.00 90.06 106 ASP A C 1
ATOM 794 O O . ASP A 1 106 ? -29.535 -1.789 25.612 1.00 90.06 106 ASP A O 1
ATOM 798 N N . ILE A 1 107 ? -27.953 -0.766 26.833 1.00 90.00 107 ILE A N 1
ATOM 799 C CA . ILE A 1 107 ? -26.851 -1.639 26.396 1.00 90.00 107 ILE A CA 1
ATOM 800 C C . ILE A 1 107 ? -27.034 -3.051 26.974 1.00 90.00 107 ILE A C 1
ATOM 802 O O . ILE A 1 107 ? -26.906 -4.044 26.256 1.00 90.00 107 ILE A O 1
ATOM 806 N N . ILE A 1 108 ? -27.376 -3.159 28.261 1.00 91.81 108 ILE A N 1
ATOM 807 C CA . ILE A 1 108 ? -27.586 -4.436 28.959 1.00 91.81 108 ILE A CA 1
ATOM 808 C C . ILE A 1 108 ? -28.789 -5.201 28.384 1.00 91.81 108 ILE A C 1
ATOM 810 O O . ILE A 1 108 ? -28.753 -6.432 28.351 1.00 91.81 108 ILE A O 1
ATOM 814 N N . ARG A 1 109 ? -29.814 -4.515 27.853 1.00 90.19 109 ARG A N 1
ATOM 815 C CA . ARG A 1 109 ? -30.962 -5.134 27.160 1.00 90.19 109 ARG A CA 1
ATOM 816 C C . ARG A 1 109 ? -30.522 -6.056 26.020 1.00 90.19 109 ARG A C 1
ATOM 818 O O . ARG A 1 109 ? -31.115 -7.114 25.831 1.00 90.19 109 ARG A O 1
ATOM 825 N N . LEU A 1 110 ? -29.473 -5.661 25.298 1.00 86.88 110 LEU A N 1
ATOM 826 C CA . LEU A 1 110 ? -28.919 -6.365 24.136 1.00 86.88 110 LEU A CA 1
ATOM 827 C C . LEU A 1 110 ? -27.858 -7.415 24.507 1.00 86.88 110 LEU A C 1
ATOM 829 O O . LEU A 1 110 ? -27.491 -8.228 23.665 1.00 86.88 110 LEU A O 1
ATOM 833 N N . LYS A 1 111 ? -27.366 -7.393 25.755 1.00 86.94 111 LYS A N 1
ATOM 834 C CA . LYS A 1 111 ? -26.342 -8.300 26.309 1.00 86.94 111 LYS A CA 1
ATOM 835 C C . LYS A 1 111 ? -25.093 -8.510 25.420 1.00 86.94 111 LYS A C 1
ATOM 837 O O . LYS A 1 111 ? -24.732 -9.656 25.160 1.00 86.94 111 LYS A O 1
ATOM 842 N N . PRO A 1 112 ? -24.405 -7.447 24.957 1.00 88.19 112 PRO A N 1
ATOM 843 C CA . PRO A 1 112 ? -23.119 -7.596 24.281 1.00 88.19 112 PRO A CA 1
ATOM 844 C C . PRO A 1 112 ? -22.008 -7.934 25.289 1.00 88.19 112 PRO A C 1
ATOM 846 O O . PRO A 1 112 ? -21.900 -7.275 26.317 1.00 88.19 112 PRO A O 1
ATOM 849 N N . ASP A 1 113 ? -21.118 -8.878 24.973 1.00 88.00 113 ASP A N 1
ATOM 850 C CA . ASP A 1 113 ? -19.957 -9.189 25.834 1.00 88.00 113 ASP A CA 1
ATOM 851 C C . ASP A 1 113 ? -18.893 -8.070 25.828 1.00 88.00 113 ASP A C 1
ATOM 853 O O . ASP A 1 113 ? -18.145 -7.885 26.793 1.00 88.00 113 ASP A O 1
ATOM 857 N N . LEU A 1 114 ? -18.809 -7.323 24.720 1.00 90.25 114 LEU A N 1
ATOM 858 C CA . LEU A 1 114 ? -17.776 -6.322 24.444 1.00 90.25 114 LEU A CA 1
ATOM 859 C C . LEU A 1 114 ? -18.380 -5.014 23.929 1.00 90.25 114 LEU A C 1
ATOM 861 O O . LEU A 1 114 ? -19.166 -5.012 22.982 1.00 90.25 114 LEU A O 1
ATOM 865 N N . VAL A 1 115 ? -17.944 -3.890 24.500 1.00 90.56 115 VAL A N 1
ATOM 866 C CA . VAL A 1 115 ? -18.358 -2.537 24.093 1.00 90.56 115 VAL A CA 1
ATOM 867 C C . VAL A 1 115 ? -17.128 -1.679 23.800 1.00 90.56 115 VAL A C 1
ATOM 869 O O . VAL A 1 115 ? -16.214 -1.580 24.616 1.00 90.56 115 VAL A O 1
ATOM 872 N N . PHE A 1 116 ? -17.107 -1.015 22.644 1.00 91.31 116 PHE A N 1
ATOM 873 C CA . PHE A 1 116 ? -16.016 -0.129 22.226 1.00 91.31 116 PHE A CA 1
ATOM 874 C C . PHE A 1 116 ? -16.492 1.324 22.207 1.00 91.31 116 PHE A C 1
ATOM 876 O O . PHE A 1 116 ? -17.521 1.638 21.614 1.00 91.31 116 PHE A O 1
ATOM 883 N N . THR A 1 117 ? -15.732 2.228 22.828 1.00 88.62 117 THR A N 1
ATOM 884 C CA . THR A 1 117 ? -16.065 3.659 22.888 1.00 88.62 117 THR A CA 1
ATOM 885 C C . THR A 1 117 ? -14.884 4.534 22.462 1.00 88.62 117 THR A C 1
ATOM 887 O O . THR A 1 117 ? -13.736 4.304 22.844 1.00 88.62 117 THR A O 1
ATOM 890 N N . GLU A 1 118 ? -15.161 5.584 21.681 1.00 86.25 118 GLU A N 1
ATOM 891 C CA . GLU A 1 118 ? -14.148 6.573 21.255 1.00 86.25 118 GLU A CA 1
ATOM 892 C C . GLU A 1 118 ? -13.724 7.514 22.395 1.00 86.25 118 GLU A C 1
ATOM 894 O O . GLU A 1 118 ? -12.674 8.153 22.338 1.00 86.25 118 GLU A O 1
ATOM 899 N N . LYS A 1 119 ? -14.545 7.613 23.446 1.00 88.75 119 LYS A N 1
ATOM 900 C CA . LYS A 1 119 ? -14.377 8.537 24.575 1.00 88.75 119 LYS A CA 1
ATOM 901 C C . LYS A 1 119 ? -14.000 7.789 25.860 1.00 88.75 119 LYS A C 1
ATOM 903 O O . LYS A 1 119 ? -13.726 6.591 25.851 1.00 88.75 119 LYS A O 1
ATOM 908 N N . GLY A 1 120 ? -13.904 8.521 26.970 1.00 85.56 120 GLY A N 1
ATOM 909 C CA . GLY A 1 120 ? -13.881 7.915 28.302 1.00 85.56 120 GLY A CA 1
ATOM 910 C C . GLY A 1 120 ? -15.252 7.348 28.680 1.00 85.56 120 GLY A C 1
ATOM 911 O O . GLY A 1 120 ? -16.267 7.773 28.135 1.00 85.56 120 GLY A O 1
ATOM 912 N N . ILE A 1 121 ? -15.257 6.422 29.636 1.00 87.62 121 ILE A N 1
ATOM 913 C CA . ILE A 1 121 ? -16.457 5.849 30.255 1.00 87.62 121 ILE A CA 1
ATOM 914 C C . ILE A 1 121 ? -16.425 6.274 31.727 1.00 87.62 121 ILE A C 1
ATOM 916 O O . ILE A 1 121 ? -15.356 6.199 32.336 1.00 87.62 121 ILE A O 1
ATOM 920 N N . SER A 1 122 ? -17.549 6.732 32.285 1.00 89.06 122 SER A N 1
ATOM 921 C CA . SER A 1 122 ? -17.649 7.072 33.715 1.00 89.06 122 SER A CA 1
ATOM 922 C C . SER A 1 122 ? -17.412 5.833 34.588 1.00 89.06 122 SER A C 1
ATOM 924 O O . SER A 1 122 ? -17.742 4.718 34.182 1.00 89.06 122 SER A O 1
ATOM 926 N N . ASP A 1 123 ? -16.842 5.998 35.780 1.00 89.75 123 ASP A N 1
ATOM 927 C CA . ASP A 1 123 ? -16.554 4.874 36.680 1.00 89.75 123 ASP A CA 1
ATOM 928 C C . ASP A 1 123 ? -17.848 4.209 37.199 1.00 89.75 123 ASP A C 1
ATOM 930 O O . ASP A 1 123 ? -17.896 2.989 37.357 1.00 89.75 123 ASP A O 1
ATOM 934 N N . LEU A 1 124 ? -18.942 4.974 37.330 1.00 89.94 124 LEU A N 1
ATOM 935 C CA . LEU A 1 124 ? -20.278 4.439 37.623 1.00 89.94 124 LEU A CA 1
ATOM 936 C C . LEU A 1 124 ? -20.782 3.514 36.498 1.00 89.94 124 LEU A C 1
ATOM 938 O O . LEU A 1 124 ? -21.248 2.405 36.757 1.00 89.94 124 LEU A O 1
ATOM 942 N N . ALA A 1 125 ? -20.620 3.935 35.240 1.00 90.50 125 ALA A N 1
ATOM 943 C CA . ALA A 1 125 ? -20.980 3.126 34.075 1.00 90.50 125 ALA A CA 1
ATOM 944 C C . ALA A 1 125 ? -20.096 1.871 33.954 1.00 90.50 125 ALA A C 1
ATOM 946 O O . ALA A 1 125 ? -20.601 0.793 33.657 1.00 90.50 125 ALA A O 1
ATOM 947 N N . GLN A 1 126 ? -18.792 1.973 34.249 1.00 91.12 126 GLN A N 1
ATOM 948 C CA . GLN A 1 126 ? -17.897 0.809 34.314 1.00 91.12 126 GLN A CA 1
ATOM 949 C C . GLN A 1 126 ? -18.378 -0.212 35.359 1.00 91.12 126 GLN A C 1
ATOM 951 O O . GLN A 1 126 ? -18.397 -1.406 35.077 1.00 91.12 126 GLN A O 1
ATOM 956 N N . HIS A 1 127 ? -18.826 0.241 36.534 1.00 92.19 127 HIS A N 1
ATOM 957 C CA . HIS A 1 127 ? -19.375 -0.627 37.578 1.00 92.19 127 HIS A CA 1
ATOM 958 C C . HIS A 1 127 ? -20.693 -1.307 37.161 1.00 92.19 127 HIS A C 1
ATOM 960 O O . HIS A 1 127 ? -20.873 -2.497 37.429 1.00 92.19 127 HIS A O 1
ATOM 966 N N . TYR A 1 128 ? -21.594 -0.605 36.465 1.00 92.19 128 TYR A N 1
ATOM 967 C CA . TYR A 1 128 ? -22.823 -1.208 35.930 1.00 92.19 128 TYR A CA 1
ATOM 968 C C . TYR A 1 128 ? -22.554 -2.223 34.810 1.00 92.19 128 TYR A C 1
ATOM 970 O O . TYR A 1 128 ? -23.097 -3.327 34.847 1.00 92.19 128 TYR A O 1
ATOM 978 N N . LEU A 1 129 ? -21.664 -1.904 33.866 1.00 90.88 129 LEU A N 1
ATOM 979 C CA . LEU A 1 129 ? -21.255 -2.832 32.806 1.00 90.88 129 LEU A CA 1
ATOM 980 C C . LEU A 1 129 ? -20.545 -4.067 33.387 1.00 90.88 129 LEU A C 1
ATOM 982 O O . LEU A 1 129 ? -20.860 -5.190 32.999 1.00 90.88 129 LEU A O 1
ATOM 986 N N . MET A 1 130 ? -19.686 -3.889 34.397 1.00 93.06 130 MET A N 1
ATOM 987 C CA . MET A 1 130 ? -19.025 -4.994 35.101 1.00 93.06 130 MET A CA 1
ATOM 988 C C . MET A 1 130 ? -20.022 -5.913 35.823 1.00 93.06 130 MET A C 1
ATOM 990 O O . MET A 1 130 ? -19.870 -7.130 35.757 1.00 93.06 130 MET A O 1
ATOM 994 N N . LYS A 1 131 ? -21.076 -5.373 36.458 1.00 93.25 131 LYS A N 1
ATOM 995 C CA . LYS A 1 131 ? -22.165 -6.186 37.045 1.00 93.25 131 LYS A CA 1
ATOM 996 C C . LYS A 1 131 ? -22.899 -7.040 36.007 1.00 93.25 131 LYS A C 1
ATOM 998 O O . LYS A 1 131 ? -23.380 -8.118 36.345 1.00 93.25 131 LYS A O 1
ATOM 1003 N N . ALA A 1 132 ? -22.980 -6.568 34.765 1.00 91.31 132 ALA A N 1
ATOM 1004 C CA . ALA A 1 132 ? -23.553 -7.300 33.639 1.00 91.31 132 ALA A CA 1
ATOM 1005 C C . ALA A 1 132 ? -22.537 -8.208 32.907 1.00 91.31 132 ALA A C 1
ATOM 1007 O O . ALA A 1 132 ? -22.894 -8.810 31.899 1.00 91.31 132 ALA A O 1
ATOM 1008 N N . ASN A 1 133 ? -21.297 -8.327 33.408 1.00 91.25 133 ASN A N 1
ATOM 1009 C CA . ASN A 1 133 ? -20.156 -9.011 32.774 1.00 91.25 133 ASN A CA 1
ATOM 1010 C C . ASN A 1 133 ? -19.739 -8.454 31.394 1.00 91.25 133 ASN A C 1
ATOM 1012 O O . ASN A 1 133 ? -19.068 -9.138 30.624 1.00 91.25 133 ASN A O 1
ATOM 1016 N N . ILE A 1 134 ? -20.078 -7.197 31.097 1.00 91.69 134 ILE A N 1
ATOM 1017 C CA . ILE A 1 134 ? -19.750 -6.528 29.834 1.00 91.69 134 ILE A CA 1
ATOM 1018 C C . ILE A 1 134 ? -18.374 -5.862 29.945 1.00 91.69 134 ILE A C 1
ATOM 1020 O O . ILE A 1 134 ? -18.157 -4.982 30.782 1.00 91.69 134 ILE A O 1
ATOM 1024 N N . THR A 1 135 ? -17.438 -6.240 29.072 1.00 89.94 135 THR A N 1
ATOM 1025 C CA . THR A 1 135 ? -16.099 -5.636 29.026 1.00 89.94 135 THR A CA 1
ATOM 1026 C C . THR A 1 135 ? -16.090 -4.420 28.104 1.00 89.94 135 THR A C 1
ATOM 1028 O O . THR A 1 135 ? -16.335 -4.528 26.903 1.00 89.94 135 THR A O 1
ATOM 1031 N N . ALA A 1 136 ? -15.766 -3.246 28.649 1.00 89.31 136 ALA A N 1
ATOM 1032 C CA . ALA A 1 136 ? -15.799 -1.993 27.901 1.00 89.31 136 ALA A CA 1
ATOM 1033 C C . ALA A 1 136 ? -14.397 -1.407 27.658 1.00 89.31 136 ALA A C 1
ATOM 1035 O O . ALA A 1 136 ? -13.640 -1.142 28.594 1.00 89.31 136 ALA A O 1
ATOM 1036 N N . ILE A 1 137 ? -14.062 -1.154 26.392 1.00 90.25 137 ILE A N 1
ATOM 1037 C CA . ILE A 1 137 ? -12.815 -0.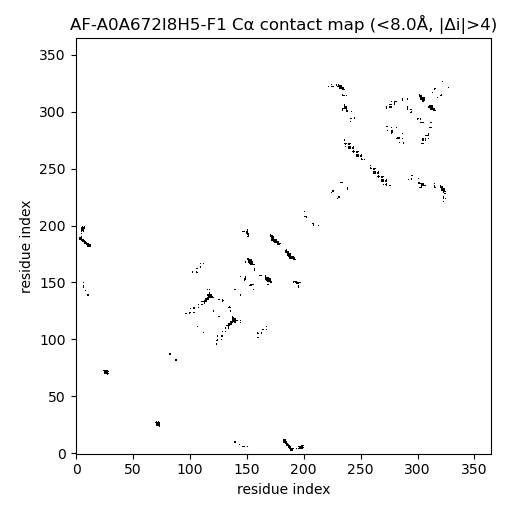505 25.979 1.00 90.25 137 ILE A CA 1
ATOM 1038 C C . ILE A 1 137 ? -13.086 0.977 25.710 1.00 90.25 137 ILE A C 1
ATOM 1040 O O . ILE A 1 137 ? -13.979 1.354 24.946 1.00 90.25 137 ILE A O 1
ATOM 1044 N N . ARG A 1 138 ? -12.280 1.825 26.353 1.00 89.19 138 ARG A N 1
ATOM 1045 C CA . ARG A 1 138 ? -12.356 3.290 26.291 1.00 89.19 138 ARG A CA 1
ATOM 1046 C C . ARG A 1 138 ? -11.261 3.887 25.410 1.00 89.19 138 ARG A C 1
ATOM 1048 O O . ARG A 1 138 ? -10.154 3.359 25.362 1.00 89.19 138 ARG A O 1
ATOM 1055 N N . ARG A 1 139 ? -11.544 5.048 24.811 1.00 87.88 139 ARG A N 1
ATOM 1056 C CA . ARG A 1 139 ? -10.614 5.853 23.992 1.00 87.88 139 ARG A CA 1
ATOM 1057 C C . ARG A 1 139 ? -10.057 5.122 22.758 1.00 87.88 139 ARG A C 1
ATOM 1059 O O . ARG A 1 139 ? -8.884 5.275 22.417 1.00 87.88 139 ARG A O 1
ATOM 1066 N N . VAL A 1 140 ? -10.898 4.344 22.076 1.00 88.94 140 VAL A N 1
ATOM 1067 C CA . VAL A 1 140 ? -10.545 3.692 20.804 1.00 88.94 140 VAL A CA 1
ATOM 1068 C C . VAL A 1 140 ? -10.387 4.734 19.691 1.00 88.94 140 VAL A C 1
ATOM 1070 O O . VAL A 1 140 ? -11.167 5.681 19.592 1.00 88.94 140 VAL A O 1
ATOM 1073 N N . ARG A 1 141 ? -9.385 4.567 18.818 1.00 89.38 141 ARG A N 1
ATOM 1074 C CA . ARG A 1 141 ? -9.213 5.429 17.638 1.00 89.38 141 ARG A CA 1
ATOM 1075 C C . ARG A 1 141 ? -10.285 5.118 16.595 1.00 89.38 141 ARG A C 1
ATOM 1077 O O . ARG A 1 141 ? -10.541 3.957 16.290 1.00 89.38 141 ARG A O 1
ATOM 1084 N N . LYS A 1 142 ? -10.827 6.148 15.942 1.00 88.12 142 LYS A N 1
ATOM 1085 C CA . LYS A 1 142 ? -11.855 5.998 14.894 1.00 88.12 142 LYS A CA 1
ATOM 1086 C C . LYS A 1 142 ? -11.437 5.084 13.727 1.00 88.12 142 LYS A C 1
ATOM 1088 O O . LYS A 1 142 ? -12.265 4.369 13.165 1.00 88.12 142 LYS A O 1
ATOM 1093 N N . THR A 1 143 ? -10.148 5.063 13.380 1.00 88.69 143 THR A N 1
ATOM 1094 C CA . THR A 1 143 ? -9.581 4.125 12.392 1.00 88.69 143 THR A CA 1
ATOM 1095 C C . THR A 1 143 ? -9.744 2.669 12.811 1.00 88.69 143 THR A C 1
ATOM 1097 O O . THR A 1 143 ? -10.016 1.818 11.967 1.00 88.69 143 THR A O 1
ATOM 1100 N N . ASP A 1 144 ? -9.607 2.392 14.105 1.00 89.75 144 ASP A N 1
ATOM 1101 C CA . ASP A 1 144 ? -9.655 1.045 14.659 1.00 89.75 144 ASP A CA 1
ATOM 1102 C C . ASP A 1 144 ? -11.104 0.620 14.912 1.00 89.75 144 ASP A C 1
ATOM 1104 O O . ASP A 1 144 ? -11.455 -0.491 14.535 1.00 89.75 144 ASP A O 1
ATOM 1108 N N . ASN A 1 145 ? -11.995 1.527 15.337 1.00 89.62 145 ASN A N 1
ATOM 1109 C CA . ASN A 1 145 ? -13.450 1.297 15.311 1.00 89.62 145 ASN A CA 1
ATOM 1110 C C . ASN A 1 145 ? -13.942 0.831 13.930 1.00 89.62 145 ASN A C 1
ATOM 1112 O O . ASN A 1 145 ? -14.635 -0.179 13.821 1.00 89.62 145 ASN A O 1
ATOM 1116 N N . ASN A 1 146 ? -13.526 1.509 12.855 1.00 90.12 146 ASN A N 1
ATOM 1117 C CA . ASN A 1 146 ? -13.880 1.114 11.487 1.00 90.12 146 ASN A CA 1
ATOM 1118 C C . ASN A 1 146 ? -13.309 -0.263 11.088 1.00 90.12 146 ASN A C 1
ATOM 1120 O O . ASN A 1 146 ? -13.909 -0.960 10.267 1.00 90.12 146 ASN A O 1
ATOM 1124 N N . ARG A 1 147 ? -12.156 -0.667 11.641 1.00 89.31 147 ARG A N 1
ATOM 1125 C CA . ARG A 1 147 ? -11.563 -2.000 11.429 1.00 89.31 147 ARG A CA 1
ATOM 1126 C C . ARG A 1 147 ? -12.312 -3.073 12.222 1.00 89.31 147 ARG A C 1
ATOM 1128 O O . ARG A 1 147 ? -12.639 -4.105 11.648 1.00 89.31 147 ARG A O 1
ATOM 1135 N N . ILE A 1 148 ? -12.645 -2.810 13.485 1.00 88.56 148 ILE A N 1
ATOM 1136 C CA . ILE A 1 148 ? -13.408 -3.705 14.371 1.00 88.56 148 ILE A CA 1
ATOM 1137 C C . ILE A 1 148 ? -14.803 -3.960 13.795 1.00 88.56 148 ILE A C 1
ATOM 1139 O O . ILE A 1 148 ? -15.191 -5.117 13.656 1.00 88.56 148 ILE A O 1
ATOM 1143 N N . ALA A 1 149 ? -15.509 -2.911 13.359 1.00 89.62 149 ALA A N 1
ATOM 1144 C CA . ALA A 1 149 ? -16.802 -3.020 12.680 1.00 89.62 149 ALA A CA 1
ATOM 1145 C C . ALA A 1 149 ? -16.730 -3.942 11.447 1.00 89.62 149 ALA A C 1
ATOM 1147 O O . ALA A 1 149 ? -17.561 -4.829 11.268 1.00 89.62 149 ALA A O 1
ATOM 1148 N N . ARG A 1 150 ? -15.677 -3.809 10.625 1.00 88.50 150 ARG A N 1
ATOM 1149 C CA . ARG A 1 150 ? -15.445 -4.674 9.452 1.00 88.50 150 ARG A CA 1
ATOM 1150 C C . ARG A 1 150 ? -15.019 -6.104 9.803 1.00 88.50 150 ARG A C 1
ATOM 1152 O O . ARG A 1 150 ? -15.304 -7.001 9.017 1.00 88.50 150 ARG A O 1
ATOM 1159 N N . ALA A 1 151 ? -14.326 -6.317 10.921 1.00 87.81 151 ALA A N 1
ATOM 1160 C CA . ALA A 1 151 ? -13.859 -7.635 11.358 1.00 87.81 151 ALA A CA 1
ATOM 1161 C C . ALA A 1 151 ? -14.943 -8.446 12.089 1.00 87.81 151 ALA A C 1
ATOM 1163 O O . ALA A 1 151 ? -15.012 -9.658 11.919 1.00 87.81 151 ALA A O 1
ATOM 1164 N N . CYS A 1 152 ? -15.782 -7.782 12.890 1.00 85.38 152 CYS A N 1
ATOM 1165 C CA . CYS A 1 152 ? -16.821 -8.416 13.711 1.00 85.38 152 CYS A CA 1
ATOM 1166 C C . CYS A 1 152 ? -18.212 -8.379 13.055 1.00 85.38 152 CYS A C 1
ATOM 1168 O O . CYS A 1 152 ? -19.131 -9.033 13.542 1.00 85.38 152 CYS A O 1
ATOM 1170 N N . GLY A 1 153 ? -18.390 -7.579 11.997 1.00 84.56 153 GLY A N 1
ATOM 1171 C CA . GLY A 1 153 ? -19.691 -7.314 11.373 1.00 84.56 153 GLY A CA 1
ATOM 1172 C C . GLY A 1 153 ? -20.592 -6.352 12.160 1.00 84.56 153 GLY A C 1
ATOM 1173 O O . GLY A 1 153 ? -21.727 -6.140 11.754 1.00 84.56 153 GLY A O 1
ATOM 1174 N N . ALA A 1 154 ? -20.103 -5.775 13.262 1.00 87.44 154 ALA A N 1
ATOM 1175 C CA . ALA A 1 154 ? -20.860 -4.856 14.112 1.00 87.44 154 ALA A CA 1
ATOM 1176 C C . ALA A 1 154 ? -21.100 -3.500 13.431 1.00 87.44 154 ALA A C 1
ATOM 1178 O O . ALA A 1 154 ? -20.240 -2.999 12.696 1.00 87.44 154 ALA A O 1
ATOM 1179 N N . ARG A 1 155 ? -22.230 -2.858 13.740 1.00 87.81 155 ARG A N 1
ATOM 1180 C CA . ARG A 1 155 ? -22.523 -1.494 13.287 1.00 87.81 155 ARG A CA 1
ATOM 1181 C C . ARG A 1 155 ? -22.086 -0.469 14.332 1.00 87.81 155 ARG A C 1
ATOM 1183 O O . ARG A 1 155 ? -22.281 -0.652 15.527 1.00 87.81 155 ARG A O 1
ATOM 1190 N N . ILE A 1 156 ? -21.515 0.644 13.875 1.00 89.38 156 ILE A N 1
ATOM 1191 C CA . ILE A 1 156 ? -21.204 1.787 14.740 1.00 89.38 156 ILE A CA 1
ATOM 1192 C C . ILE A 1 156 ? -22.470 2.641 14.870 1.00 89.38 156 ILE A C 1
ATOM 1194 O O . ILE A 1 156 ? -22.954 3.174 13.870 1.00 89.38 156 ILE A O 1
ATOM 1198 N N . VAL A 1 157 ? -22.978 2.781 16.094 1.00 87.38 157 VAL A N 1
ATOM 1199 C CA . VAL A 1 157 ? -24.169 3.574 16.440 1.00 87.38 157 VAL A CA 1
ATOM 1200 C C . VAL A 1 157 ? -23.767 4.689 17.413 1.00 87.38 157 VAL A C 1
ATOM 1202 O O . VAL A 1 157 ? -22.867 4.508 18.232 1.00 87.38 157 VAL A O 1
ATOM 1205 N N . SER A 1 158 ? -24.389 5.867 17.301 1.00 84.75 158 SER A N 1
ATOM 1206 C CA . SER A 1 158 ? -24.053 7.058 18.103 1.00 84.75 158 SER A CA 1
ATOM 1207 C C . SER A 1 158 ? -24.994 7.343 19.279 1.00 84.75 158 SER A C 1
ATOM 1209 O O . SER A 1 158 ? -24.635 8.142 20.141 1.00 84.75 158 SER A O 1
ATOM 1211 N N . ARG A 1 159 ? -26.184 6.732 19.307 1.00 84.31 159 ARG A N 1
ATOM 1212 C CA . ARG A 1 159 ? -27.199 6.858 20.368 1.00 84.31 159 ARG A CA 1
ATOM 1213 C C . ARG A 1 159 ? -27.541 5.478 20.918 1.00 84.31 159 ARG A C 1
ATOM 1215 O O . ARG A 1 159 ? -27.625 4.535 20.140 1.00 84.31 159 ARG A O 1
ATOM 1222 N N . THR A 1 160 ? -27.760 5.363 22.224 1.00 83.31 160 THR A N 1
ATOM 1223 C CA . THR A 1 160 ? -28.149 4.092 22.856 1.00 83.31 160 THR A CA 1
ATOM 1224 C C . THR A 1 160 ? -29.597 3.715 22.559 1.00 83.31 160 THR A C 1
ATOM 1226 O O . THR A 1 160 ? -29.866 2.564 22.234 1.00 83.31 160 THR A O 1
ATOM 1229 N N . ASP A 1 161 ? -30.498 4.696 22.533 1.00 85.25 161 ASP A N 1
ATOM 1230 C CA . ASP A 1 161 ? -31.935 4.512 22.283 1.00 85.25 161 ASP A CA 1
ATOM 1231 C C . ASP A 1 161 ? -32.244 3.880 20.907 1.00 85.25 161 ASP A C 1
ATOM 1233 O O . ASP A 1 161 ? -33.280 3.243 20.720 1.00 85.25 161 ASP A O 1
ATOM 1237 N N . GLU A 1 162 ? -31.345 4.050 19.931 1.00 87.81 162 GLU A N 1
ATOM 1238 C CA . GLU A 1 162 ? -31.488 3.534 18.562 1.00 87.81 162 GLU A CA 1
ATOM 1239 C C . GLU A 1 162 ? -30.925 2.112 18.379 1.00 87.81 162 GLU A C 1
ATOM 1241 O O . GLU A 1 162 ? -31.087 1.542 17.299 1.00 87.81 162 GLU A O 1
ATOM 1246 N N . LEU A 1 163 ? -30.281 1.531 19.402 1.00 86.31 163 LEU A N 1
ATOM 1247 C CA . LEU A 1 163 ? -29.613 0.230 19.308 1.00 86.31 163 LEU A CA 1
ATOM 1248 C C . LEU A 1 163 ? -30.597 -0.929 19.103 1.00 86.31 163 LEU A C 1
ATOM 1250 O O . LEU A 1 163 ? -31.568 -1.111 19.852 1.00 86.31 163 LEU A O 1
ATOM 1254 N N . ARG A 1 164 ? -30.283 -1.781 18.125 1.00 87.56 164 ARG A N 1
ATOM 1255 C CA . ARG A 1 164 ? -31.035 -2.995 17.797 1.00 87.56 164 ARG A CA 1
ATOM 1256 C C . ARG A 1 164 ? -30.153 -4.235 17.870 1.00 87.56 164 ARG A C 1
ATOM 1258 O O . ARG A 1 164 ? -28.931 -4.162 17.788 1.00 87.56 164 ARG A O 1
ATOM 1265 N N . GLU A 1 165 ? -30.791 -5.400 17.948 1.00 86.06 165 GLU A N 1
ATOM 1266 C CA . GLU A 1 165 ? -30.105 -6.701 17.927 1.00 86.06 165 GLU A CA 1
ATOM 1267 C C . GLU A 1 165 ? -29.292 -6.908 16.633 1.00 86.06 165 GLU A C 1
ATOM 1269 O O . GLU A 1 165 ? -28.232 -7.525 16.663 1.00 86.06 165 GLU A O 1
ATOM 1274 N N . GLU A 1 166 ? -29.733 -6.317 15.514 1.00 86.00 166 GLU A N 1
ATOM 1275 C CA . GLU A 1 166 ? -29.025 -6.328 14.223 1.00 86.00 166 GLU A CA 1
ATOM 1276 C C . GLU A 1 166 ? -27.704 -5.530 14.208 1.00 86.00 166 GLU A C 1
ATOM 1278 O O . GLU A 1 166 ? -26.867 -5.757 13.335 1.00 86.00 166 GLU A O 1
ATOM 1283 N N . ASP A 1 167 ? -27.474 -4.630 15.171 1.00 86.12 167 ASP A N 1
ATOM 1284 C CA . ASP A 1 167 ? -26.234 -3.846 15.252 1.00 86.12 167 ASP A CA 1
ATOM 1285 C C . ASP A 1 167 ? -25.101 -4.602 15.988 1.00 86.12 167 ASP A C 1
ATOM 1287 O O . ASP A 1 167 ? -23.921 -4.252 15.849 1.00 86.12 167 ASP A O 1
ATOM 1291 N N . VAL A 1 168 ? -25.440 -5.658 16.744 1.00 86.25 168 VAL A N 1
ATOM 1292 C CA . VAL A 1 168 ? -24.513 -6.452 17.571 1.00 86.25 168 VAL A CA 1
ATOM 1293 C C . VAL A 1 168 ? -23.774 -7.492 16.718 1.00 86.25 168 VAL A C 1
ATOM 1295 O O . VAL A 1 168 ? -24.331 -8.491 16.266 1.00 86.25 168 VAL A O 1
ATOM 1298 N N . GLY A 1 169 ? -22.472 -7.282 16.508 1.00 83.12 169 GLY A N 1
ATOM 1299 C CA . GLY A 1 169 ? -21.649 -8.155 15.664 1.00 83.12 169 GLY A CA 1
ATOM 1300 C C . GLY A 1 169 ? -21.248 -9.479 16.323 1.00 83.12 169 GLY A C 1
ATOM 1301 O O . GLY A 1 169 ? -20.245 -9.539 17.029 1.00 83.12 169 GLY A O 1
ATOM 1302 N N . LEU A 1 170 ? -21.946 -10.569 15.985 1.00 82.19 170 LEU A N 1
ATOM 1303 C CA . LEU A 1 170 ? -21.655 -11.958 16.409 1.00 82.19 170 LEU A CA 1
ATOM 1304 C C . LEU A 1 170 ? -20.448 -12.615 15.687 1.00 82.19 170 LEU A C 1
ATOM 1306 O O . LEU A 1 170 ? -20.326 -13.849 15.622 1.00 82.19 170 LEU A O 1
ATOM 1310 N N . GLY A 1 171 ? -19.598 -11.801 15.053 1.00 77.38 171 GLY A N 1
ATOM 1311 C CA . GLY A 1 171 ? -18.489 -12.242 14.207 1.00 77.38 171 GLY A CA 1
ATOM 1312 C C . GLY A 1 171 ? -17.155 -12.443 14.927 1.00 77.38 171 GLY A C 1
ATOM 1313 O O . GLY A 1 171 ? -16.268 -13.044 14.325 1.00 77.38 171 GLY A O 1
ATOM 1314 N N . ALA A 1 172 ? -17.001 -11.965 16.166 1.00 79.38 172 ALA A N 1
ATOM 1315 C CA . ALA A 1 172 ? -15.795 -12.153 16.978 1.00 79.38 172 ALA A CA 1
ATOM 1316 C C . ALA A 1 172 ? -15.743 -13.565 17.594 1.00 79.38 172 ALA A C 1
ATOM 1318 O O . ALA A 1 172 ? -16.769 -14.076 18.039 1.00 79.38 172 ALA A O 1
ATOM 1319 N N . GLY A 1 173 ? -14.559 -14.187 17.611 1.00 80.44 173 GLY A N 1
ATOM 1320 C CA . GLY A 1 173 ? -14.339 -15.505 18.218 1.00 80.44 173 GLY A CA 1
ATOM 1321 C C . GLY A 1 173 ? -13.765 -15.399 19.628 1.00 80.44 173 GLY A C 1
ATOM 1322 O O . GLY A 1 173 ? -14.461 -15.628 20.613 1.00 80.44 173 GLY A O 1
ATOM 1323 N N . LEU A 1 174 ? -12.491 -15.014 19.721 1.00 87.69 174 LEU A N 1
ATOM 1324 C CA . LEU A 1 174 ? -11.750 -14.897 20.976 1.00 87.69 174 LEU A CA 1
ATOM 1325 C C . LEU A 1 174 ? -11.304 -13.450 21.210 1.00 87.69 174 LEU A C 1
ATOM 1327 O O . LEU A 1 174 ? -10.700 -12.830 20.331 1.00 87.69 174 LEU A O 1
ATOM 1331 N N . PHE A 1 175 ? -11.555 -12.945 22.418 1.00 89.12 175 PHE A N 1
ATOM 1332 C CA . PHE A 1 175 ? -11.017 -11.682 22.916 1.00 89.12 175 PHE A CA 1
ATOM 1333 C C . PHE A 1 175 ? -9.955 -11.948 23.982 1.00 89.12 175 PHE A C 1
ATOM 1335 O O . PHE A 1 175 ? -10.212 -12.641 24.964 1.00 89.12 175 PHE A O 1
ATOM 1342 N N . GLU A 1 176 ? -8.763 -11.386 23.799 1.00 89.38 176 GLU A N 1
ATOM 1343 C CA . GLU A 1 176 ? -7.629 -11.615 24.690 1.00 89.38 176 GLU A CA 1
ATOM 1344 C C . GLU A 1 176 ? -6.851 -10.320 24.950 1.00 89.38 176 GLU A C 1
ATOM 1346 O O . GLU A 1 176 ? -6.564 -9.544 24.036 1.00 89.38 176 GLU A O 1
ATOM 1351 N N . VAL A 1 177 ? -6.461 -10.098 26.207 1.00 91.06 177 VAL A N 1
ATOM 1352 C CA . VAL A 1 177 ? -5.590 -8.984 26.599 1.00 91.06 177 VAL A CA 1
ATOM 1353 C C . VAL A 1 177 ? -4.185 -9.527 26.838 1.00 91.06 177 VAL A C 1
ATOM 1355 O O . VAL A 1 177 ? -3.947 -10.239 27.811 1.00 91.06 177 VAL A O 1
ATOM 1358 N N . LYS A 1 178 ? -3.234 -9.177 25.967 1.00 90.19 178 LYS A N 1
ATOM 1359 C CA . LYS A 1 178 ? -1.825 -9.579 26.096 1.00 90.19 178 LYS A CA 1
ATOM 1360 C C . LYS A 1 178 ? -0.952 -8.367 26.401 1.00 90.19 178 LYS A C 1
ATOM 1362 O O . LYS A 1 178 ? -1.026 -7.348 25.715 1.00 90.19 178 LYS A O 1
ATOM 1367 N N . LYS A 1 179 ? -0.059 -8.494 27.385 1.00 91.25 179 LYS A N 1
ATOM 1368 C CA . LYS A 1 179 ? 1.019 -7.520 27.601 1.00 91.25 179 LYS A CA 1
ATOM 1369 C C . LYS A 1 179 ? 2.150 -7.795 26.605 1.00 91.25 179 LYS A C 1
ATOM 1371 O O . LYS A 1 179 ? 2.649 -8.919 26.546 1.00 91.25 179 LYS A O 1
ATOM 1376 N N . ILE A 1 180 ? 2.563 -6.792 25.831 1.00 89.25 180 ILE A N 1
ATOM 1377 C CA . ILE A 1 180 ? 3.714 -6.884 24.918 1.00 89.25 180 ILE A CA 1
ATOM 1378 C C . ILE A 1 180 ? 4.663 -5.735 25.257 1.00 89.25 180 ILE A C 1
ATOM 1380 O O . ILE A 1 180 ? 4.343 -4.567 25.052 1.00 89.25 180 ILE A O 1
ATOM 1384 N N . GLY A 1 181 ? 5.828 -6.073 25.816 1.00 85.69 181 GLY A N 1
ATOM 1385 C CA . GLY A 1 181 ? 6.684 -5.088 26.476 1.00 85.69 181 GLY A CA 1
ATOM 1386 C C . GLY A 1 181 ? 5.989 -4.531 27.720 1.00 85.69 181 GLY A C 1
ATOM 1387 O O . GLY A 1 181 ? 5.582 -5.292 28.605 1.00 85.69 181 GLY A O 1
ATOM 1388 N N . ASP A 1 182 ? 5.823 -3.210 27.767 1.00 87.56 182 ASP A N 1
ATOM 1389 C CA . ASP A 1 182 ? 5.149 -2.517 28.869 1.00 87.56 182 ASP A CA 1
ATOM 1390 C C . ASP A 1 182 ? 3.706 -2.094 28.587 1.00 87.56 182 ASP A C 1
ATOM 1392 O O . ASP A 1 182 ? 2.999 -1.697 29.512 1.00 87.56 182 ASP A O 1
ATOM 1396 N N . GLU A 1 183 ? 3.226 -2.271 27.356 1.00 90.50 183 GLU A N 1
ATOM 1397 C CA . GLU A 1 183 ? 1.866 -1.904 26.960 1.00 90.50 183 GLU A CA 1
ATOM 1398 C C . GLU A 1 183 ? 0.920 -3.115 26.922 1.00 90.50 183 GLU A C 1
ATOM 1400 O O . GLU A 1 183 ? 1.319 -4.253 26.648 1.00 90.50 183 GLU A O 1
ATOM 1405 N N . TYR A 1 184 ? -0.360 -2.855 27.196 1.00 88.44 184 TYR A N 1
ATOM 1406 C CA . TYR A 1 184 ? -1.439 -3.832 27.077 1.00 88.44 184 TYR A CA 1
ATOM 1407 C C . TYR A 1 184 ? -2.104 -3.701 25.710 1.00 88.44 184 TYR A C 1
ATOM 1409 O O . TYR A 1 184 ? -2.692 -2.668 25.391 1.00 88.44 184 TYR A O 1
ATOM 1417 N N . PHE A 1 185 ? -2.042 -4.774 24.931 1.00 90.69 185 PHE A N 1
ATOM 1418 C CA . PHE A 1 185 ? -2.710 -4.892 23.646 1.00 90.69 185 PHE A CA 1
ATOM 1419 C C . PHE A 1 185 ? -3.971 -5.730 23.813 1.00 90.69 185 PHE A C 1
ATOM 1421 O O . PHE A 1 185 ? -3.949 -6.806 24.417 1.00 90.69 185 PHE A O 1
ATOM 1428 N N . THR A 1 186 ? -5.070 -5.234 23.255 1.00 89.44 186 THR A N 1
ATOM 1429 C CA . THR A 1 186 ? -6.303 -6.006 23.107 1.00 89.44 186 THR A CA 1
ATOM 1430 C C . THR A 1 186 ? -6.306 -6.649 21.727 1.00 89.44 186 THR A C 1
ATOM 1432 O O . THR A 1 186 ? -6.011 -5.996 20.722 1.00 89.44 186 THR A O 1
ATOM 1435 N N . PHE A 1 187 ? -6.596 -7.945 21.697 1.00 89.50 187 PHE A N 1
ATOM 1436 C CA . PHE A 1 187 ? -6.644 -8.760 20.497 1.00 89.50 187 PHE A CA 1
ATOM 1437 C C . PHE A 1 187 ? -8.045 -9.329 20.331 1.00 89.50 187 PHE A C 1
ATOM 1439 O O . PHE A 1 187 ? -8.572 -9.980 21.230 1.00 89.50 187 PHE A O 1
ATOM 1446 N N . ILE A 1 188 ? -8.623 -9.092 19.157 1.00 88.31 188 ILE A N 1
ATOM 1447 C CA . ILE A 1 188 ? -9.792 -9.818 18.668 1.00 88.31 188 ILE A CA 1
ATOM 1448 C C . ILE A 1 188 ? -9.262 -10.787 17.616 1.00 88.31 188 ILE A C 1
ATOM 1450 O O . ILE A 1 188 ? -8.618 -10.354 16.654 1.00 88.31 188 ILE A O 1
ATOM 1454 N N . THR A 1 189 ? -9.480 -12.079 17.839 1.00 85.25 189 THR A N 1
ATOM 1455 C CA . THR A 1 189 ? -8.994 -13.188 17.008 1.00 85.25 189 THR A CA 1
ATOM 1456 C C . THR A 1 189 ? -10.121 -14.163 16.673 1.00 85.25 189 THR A C 1
ATOM 1458 O O . THR A 1 189 ? -11.198 -14.109 17.265 1.00 85.25 189 THR A O 1
ATOM 1461 N N . GLU A 1 190 ? -9.871 -15.055 15.711 1.00 85.00 190 GLU A N 1
ATOM 1462 C CA . GLU A 1 190 ? -10.814 -16.111 15.295 1.00 85.00 190 GLU A CA 1
ATOM 1463 C C . GLU A 1 190 ? -12.164 -15.575 14.778 1.00 85.00 190 GLU A C 1
ATOM 1465 O O . GLU A 1 190 ? -13.214 -16.189 14.955 1.00 85.00 190 GLU A O 1
ATOM 1470 N N . CYS A 1 191 ? -12.145 -14.416 14.110 1.00 82.56 191 CYS A N 1
ATOM 1471 C CA . CYS A 1 191 ? -13.334 -13.889 13.446 1.00 82.56 191 CYS A CA 1
ATOM 1472 C C . CYS A 1 191 ? -13.764 -14.777 12.268 1.00 82.56 191 CYS A C 1
ATOM 1474 O O . CYS A 1 191 ? -12.915 -15.258 11.517 1.00 82.56 191 CYS A O 1
ATOM 1476 N N . LYS A 1 192 ? -15.080 -14.935 12.068 1.00 80.19 192 LYS A N 1
ATOM 1477 C CA . LYS A 1 192 ? -15.653 -15.812 11.023 1.00 80.19 192 LYS A CA 1
ATOM 1478 C C . LYS A 1 192 ? -15.367 -15.316 9.598 1.00 80.19 192 LYS A C 1
ATOM 1480 O O . LYS A 1 192 ? -14.847 -16.073 8.789 1.00 80.19 192 LYS A O 1
ATOM 1485 N N . ASP A 1 193 ? -15.650 -14.037 9.327 1.00 80.19 193 ASP A N 1
ATOM 1486 C CA . ASP A 1 193 ? -15.485 -13.395 8.011 1.00 80.19 193 ASP A CA 1
ATOM 1487 C C . ASP A 1 193 ? -14.637 -12.103 8.109 1.00 80.19 193 ASP A C 1
ATOM 1489 O O . ASP A 1 193 ? -15.160 -10.986 8.000 1.00 80.19 193 ASP A O 1
ATOM 1493 N N . PRO A 1 194 ? -13.315 -12.204 8.346 1.00 76.31 194 PRO A N 1
ATOM 1494 C CA . PRO A 1 194 ? -12.464 -11.048 8.610 1.00 76.31 194 PRO A CA 1
ATOM 1495 C C . PRO A 1 194 ? -12.194 -10.214 7.344 1.00 76.31 194 PRO A C 1
ATOM 1497 O O . PRO A 1 194 ? -11.198 -10.396 6.647 1.00 76.31 194 PRO A O 1
ATOM 1500 N N . LYS A 1 195 ? -13.031 -9.198 7.091 1.00 83.62 195 LYS A N 1
ATOM 1501 C CA . LYS A 1 195 ? -12.771 -8.157 6.066 1.00 83.62 195 LYS A CA 1
ATOM 1502 C C . LYS A 1 195 ? -11.675 -7.164 6.471 1.00 83.62 195 LYS A C 1
ATOM 1504 O O . LYS A 1 195 ? -11.269 -6.326 5.667 1.00 83.62 195 LYS A O 1
ATOM 1509 N N . ALA A 1 196 ? -11.220 -7.220 7.721 1.00 84.44 196 ALA A N 1
ATOM 1510 C CA . ALA A 1 196 ? -10.097 -6.454 8.233 1.00 84.44 196 ALA A CA 1
ATOM 1511 C C . ALA A 1 196 ? -9.170 -7.384 9.023 1.00 84.44 196 ALA A C 1
ATOM 1513 O O . ALA A 1 196 ? -9.581 -8.008 9.997 1.00 84.44 196 ALA A O 1
ATOM 1514 N N . CYS A 1 197 ? -7.913 -7.446 8.596 1.00 85.81 197 CYS A N 1
ATOM 1515 C CA . CYS A 1 197 ? -6.827 -8.147 9.274 1.00 85.81 197 CYS A CA 1
ATOM 1516 C C . CYS A 1 197 ? -5.801 -7.103 9.735 1.00 85.81 197 CYS A C 1
ATOM 1518 O O . CYS A 1 197 ? -5.651 -6.068 9.082 1.00 85.81 197 CYS A O 1
ATOM 1520 N N . SER A 1 198 ? -5.076 -7.342 10.828 1.00 86.75 198 SER A N 1
ATOM 1521 C CA . SER A 1 198 ? -3.880 -6.552 11.156 1.00 86.75 198 SER A CA 1
ATOM 1522 C C . SER A 1 198 ? -2.670 -7.464 11.311 1.00 86.75 198 SER A C 1
ATOM 1524 O O . SER A 1 198 ? -2.794 -8.637 11.657 1.00 86.75 198 SER A O 1
ATOM 1526 N N . ILE A 1 199 ? -1.495 -6.911 11.020 1.00 89.81 199 ILE A N 1
ATOM 1527 C CA . ILE A 1 199 ? -0.204 -7.586 11.132 1.00 89.81 199 ILE A CA 1
ATOM 1528 C C . ILE A 1 199 ? 0.592 -6.816 12.184 1.00 89.81 199 ILE A C 1
ATOM 1530 O O . ILE A 1 199 ? 0.813 -5.616 12.032 1.00 89.81 199 ILE A O 1
ATOM 1534 N N . LEU A 1 200 ? 1.011 -7.490 13.257 1.00 89.38 200 LEU A N 1
ATOM 1535 C CA . LEU A 1 200 ? 1.852 -6.881 14.284 1.00 89.38 200 LEU A CA 1
ATOM 1536 C C . LEU A 1 200 ? 3.328 -7.008 13.895 1.00 89.38 200 LEU A C 1
ATOM 1538 O O . LEU A 1 200 ? 3.943 -8.062 14.065 1.00 89.38 200 LEU A O 1
ATOM 1542 N N . LEU A 1 201 ? 3.899 -5.914 13.396 1.00 90.81 201 LEU A N 1
ATOM 1543 C CA . LEU A 1 201 ? 5.327 -5.814 13.105 1.00 90.81 201 LEU A CA 1
ATOM 1544 C C . LEU A 1 201 ? 6.120 -5.547 14.394 1.00 90.81 201 LEU A C 1
ATOM 1546 O O . LEU A 1 201 ? 5.734 -4.720 15.219 1.00 90.81 201 LEU A O 1
ATOM 1550 N N . ARG A 1 202 ? 7.246 -6.247 14.566 1.00 90.56 202 ARG A N 1
ATOM 1551 C CA . ARG A 1 202 ? 8.192 -6.049 15.676 1.00 90.56 202 ARG A CA 1
ATOM 1552 C C . ARG A 1 202 ? 9.605 -5.923 15.118 1.00 90.56 202 ARG A C 1
ATOM 1554 O O . ARG A 1 202 ? 9.995 -6.703 14.258 1.00 90.56 202 ARG A O 1
ATOM 1561 N N . GLY A 1 203 ? 10.358 -4.945 15.610 1.00 89.88 203 GLY A N 1
ATOM 1562 C CA . GLY A 1 203 ? 11.689 -4.599 15.119 1.00 89.88 203 GLY A CA 1
ATOM 1563 C C . GLY A 1 203 ? 12.373 -3.611 16.060 1.00 89.88 203 GLY A C 1
ATOM 1564 O O . GLY A 1 203 ? 11.704 -2.965 16.864 1.00 89.88 203 GLY A O 1
ATOM 1565 N N . ALA A 1 204 ? 13.702 -3.519 15.984 1.00 90.94 204 ALA A N 1
ATOM 1566 C CA . ALA A 1 204 ? 14.497 -2.701 16.903 1.00 90.94 204 ALA A CA 1
ATOM 1567 C C . ALA A 1 204 ? 14.351 -1.187 16.655 1.00 90.94 204 ALA A C 1
ATOM 1569 O O . ALA A 1 204 ? 14.312 -0.407 17.604 1.00 90.94 204 ALA A O 1
ATOM 1570 N N . SER A 1 205 ? 14.231 -0.779 15.387 1.00 94.62 205 SER A N 1
ATOM 1571 C CA . SER A 1 205 ? 14.182 0.628 14.971 1.00 94.62 205 SER A CA 1
ATOM 1572 C C . SER A 1 205 ? 12.866 0.956 14.270 1.00 94.62 205 SER A C 1
ATOM 1574 O O . SER A 1 205 ? 12.394 0.193 13.425 1.00 94.62 205 SER A O 1
ATOM 1576 N N . LYS A 1 206 ? 12.299 2.133 14.569 1.00 93.19 206 LYS A N 1
ATOM 1577 C CA . LYS A 1 206 ? 11.052 2.619 13.947 1.00 93.19 206 LYS A CA 1
ATOM 1578 C C . LYS A 1 206 ? 11.174 2.818 12.433 1.00 93.19 206 LYS A C 1
ATOM 1580 O O . LYS A 1 206 ? 10.203 2.604 11.722 1.00 93.19 206 LYS A O 1
ATOM 1585 N N . GLU A 1 207 ? 12.359 3.179 11.948 1.00 95.38 207 GLU A N 1
ATOM 1586 C CA . GLU A 1 207 ? 12.643 3.360 10.517 1.00 95.38 207 GLU A CA 1
ATOM 1587 C C . GLU A 1 207 ? 12.529 2.039 9.746 1.00 95.38 207 GLU A C 1
ATOM 1589 O O . GLU A 1 207 ? 11.817 1.973 8.750 1.00 95.38 207 GLU A O 1
ATOM 1594 N N . ILE A 1 208 ? 13.129 0.961 10.268 1.00 95.69 208 ILE A N 1
ATOM 1595 C CA . ILE A 1 208 ? 13.017 -0.390 9.693 1.00 95.69 208 ILE A CA 1
ATOM 1596 C C . ILE A 1 208 ? 11.552 -0.848 9.693 1.00 95.69 208 ILE A C 1
ATOM 1598 O O . ILE A 1 208 ? 11.092 -1.440 8.724 1.00 95.69 208 ILE A O 1
ATOM 1602 N N . LEU A 1 209 ? 10.797 -0.554 10.757 1.00 94.81 209 LEU A N 1
ATOM 1603 C CA . LEU A 1 209 ? 9.370 -0.884 10.827 1.00 94.81 209 LEU A CA 1
ATOM 1604 C C . LEU A 1 209 ? 8.536 -0.129 9.783 1.00 94.81 209 LEU A C 1
ATOM 1606 O O . LEU A 1 209 ? 7.699 -0.749 9.135 1.00 94.81 209 LEU A O 1
ATOM 1610 N N . ALA A 1 210 ? 8.783 1.170 9.592 1.00 94.19 210 ALA A N 1
ATOM 1611 C CA . ALA A 1 210 ? 8.110 1.968 8.567 1.00 94.19 210 ALA A CA 1
ATOM 1612 C C . ALA A 1 210 ? 8.458 1.493 7.145 1.00 94.19 210 ALA A C 1
ATOM 1614 O O . ALA A 1 210 ? 7.600 1.491 6.264 1.00 94.19 210 ALA A O 1
ATOM 1615 N N . GLU A 1 211 ? 9.697 1.052 6.927 1.00 95.44 211 GLU A N 1
ATOM 1616 C CA . GLU A 1 211 ? 10.135 0.492 5.649 1.00 95.44 211 GLU A CA 1
ATOM 1617 C C . GLU A 1 211 ? 9.494 -0.879 5.378 1.00 95.44 211 GLU A C 1
ATOM 1619 O O . GLU A 1 211 ? 8.971 -1.118 4.291 1.00 95.44 211 GLU A O 1
ATOM 1624 N N . VAL A 1 212 ? 9.429 -1.765 6.377 1.00 96.19 212 VAL A N 1
ATOM 1625 C CA . VAL A 1 212 ? 8.712 -3.048 6.263 1.00 96.19 212 VAL A CA 1
ATOM 1626 C C . VAL A 1 212 ? 7.209 -2.834 6.050 1.00 96.19 212 VAL A C 1
ATOM 1628 O O . VAL A 1 212 ? 6.606 -3.554 5.257 1.00 96.19 212 VAL A O 1
ATOM 1631 N N . GLU A 1 213 ? 6.594 -1.840 6.699 1.00 94.00 213 GLU A N 1
ATOM 1632 C CA . GLU A 1 213 ? 5.181 -1.501 6.483 1.00 94.00 213 GLU A CA 1
ATOM 1633 C C . GLU A 1 213 ? 4.910 -1.102 5.023 1.00 94.00 213 GLU A C 1
ATOM 1635 O O . GLU A 1 213 ? 3.978 -1.635 4.418 1.00 94.00 213 GLU A O 1
ATOM 1640 N N . ARG A 1 214 ? 5.740 -0.227 4.438 1.00 95.56 214 ARG A N 1
ATOM 1641 C CA . ARG A 1 214 ? 5.628 0.184 3.025 1.00 95.56 214 ARG A CA 1
ATOM 1642 C C . ARG A 1 214 ? 5.782 -1.000 2.076 1.00 95.56 214 ARG A C 1
ATOM 1644 O O . ARG A 1 214 ? 4.881 -1.264 1.287 1.00 95.56 214 ARG A O 1
ATOM 1651 N N . ASN A 1 215 ? 6.857 -1.774 2.231 1.00 96.12 215 ASN A N 1
ATOM 1652 C CA . ASN A 1 215 ? 7.119 -2.941 1.388 1.00 96.12 215 ASN A CA 1
ATOM 1653 C C . ASN A 1 215 ? 5.988 -3.988 1.467 1.00 96.12 215 ASN A C 1
ATOM 1655 O O . ASN A 1 215 ? 5.649 -4.611 0.461 1.00 96.12 215 ASN A O 1
ATOM 1659 N N . LEU A 1 216 ? 5.346 -4.158 2.631 1.00 95.19 216 LEU A N 1
ATOM 1660 C CA . LEU A 1 216 ? 4.161 -5.013 2.765 1.00 95.19 216 LEU A CA 1
ATOM 1661 C C . LEU A 1 216 ? 2.918 -4.423 2.083 1.00 95.19 216 LEU A C 1
ATOM 1663 O O . LEU A 1 216 ? 2.151 -5.179 1.487 1.00 95.19 216 LEU A O 1
ATOM 1667 N N . GLN A 1 217 ? 2.700 -3.107 2.153 1.00 93.00 217 GLN A N 1
ATOM 1668 C CA . GLN A 1 217 ? 1.597 -2.443 1.445 1.00 93.00 217 GLN A CA 1
ATOM 1669 C C . GLN A 1 217 ? 1.746 -2.584 -0.077 1.00 93.00 217 GLN A C 1
ATOM 1671 O O . GLN A 1 217 ? 0.788 -2.985 -0.745 1.00 93.00 217 GLN A O 1
ATOM 1676 N N . ASP A 1 218 ? 2.951 -2.369 -0.604 1.00 93.50 218 ASP A N 1
ATOM 1677 C CA . ASP A 1 218 ? 3.257 -2.537 -2.027 1.00 93.50 218 ASP A CA 1
ATOM 1678 C C . ASP A 1 218 ? 3.105 -4.000 -2.469 1.00 93.50 218 ASP A C 1
ATOM 1680 O O . ASP A 1 218 ? 2.428 -4.281 -3.461 1.00 93.50 218 ASP A O 1
ATOM 1684 N N . ALA A 1 219 ? 3.626 -4.958 -1.692 1.00 93.38 219 ALA A N 1
ATOM 1685 C CA . ALA A 1 219 ? 3.452 -6.386 -1.960 1.00 93.38 219 ALA A CA 1
ATOM 1686 C C . ALA A 1 219 ? 1.969 -6.807 -1.964 1.00 93.38 219 ALA A C 1
ATOM 1688 O O . ALA A 1 219 ? 1.535 -7.543 -2.852 1.00 93.38 219 ALA A O 1
ATOM 1689 N N . MET A 1 220 ? 1.156 -6.310 -1.023 1.00 93.06 220 MET A N 1
ATOM 1690 C CA . MET A 1 220 ? -0.292 -6.561 -1.018 1.00 93.06 220 MET A CA 1
ATOM 1691 C C . MET A 1 220 ? -0.985 -5.975 -2.254 1.00 93.06 220 MET A C 1
ATOM 1693 O O . MET A 1 220 ? -1.868 -6.624 -2.818 1.00 93.06 220 MET A O 1
ATOM 1697 N N . GLN A 1 221 ? -0.586 -4.783 -2.709 1.00 91.56 221 GLN A N 1
ATOM 1698 C CA . GLN A 1 221 ? -1.153 -4.175 -3.914 1.00 91.56 221 GLN A CA 1
ATOM 1699 C C . GLN A 1 221 ? -0.709 -4.906 -5.195 1.00 91.56 221 GLN A C 1
ATOM 1701 O O . GLN A 1 221 ? -1.519 -5.058 -6.111 1.00 91.56 221 GLN A O 1
ATOM 1706 N N . VAL A 1 222 ? 0.515 -5.442 -5.245 1.00 92.56 222 VAL A N 1
ATOM 1707 C CA . VAL A 1 222 ? 0.976 -6.352 -6.309 1.00 92.56 222 VAL A CA 1
ATOM 1708 C C . VAL A 1 222 ? 0.137 -7.632 -6.329 1.00 92.56 222 VAL A C 1
ATOM 1710 O O . VAL A 1 222 ? -0.429 -7.961 -7.371 1.00 92.56 222 VAL A O 1
ATOM 1713 N N . CYS A 1 223 ? -0.036 -8.309 -5.189 1.00 92.88 223 CYS A N 1
ATOM 1714 C CA . CYS A 1 223 ? -0.883 -9.503 -5.086 1.00 92.88 223 CYS A CA 1
ATOM 1715 C C . CYS A 1 223 ? -2.334 -9.223 -5.507 1.00 92.88 223 CYS A C 1
ATOM 1717 O O . CYS A 1 223 ? -2.922 -10.005 -6.251 1.00 92.88 223 CYS A O 1
ATOM 1719 N N . ARG A 1 224 ? -2.903 -8.082 -5.096 1.00 93.81 224 ARG A N 1
ATOM 1720 C CA . ARG A 1 224 ? -4.231 -7.627 -5.536 1.00 93.81 224 ARG A CA 1
ATOM 1721 C C . ARG A 1 224 ? -4.300 -7.450 -7.053 1.00 93.81 224 ARG A C 1
ATOM 1723 O O . ARG A 1 224 ? -5.277 -7.881 -7.653 1.00 93.81 224 ARG A O 1
ATOM 1730 N N . ASN A 1 225 ? -3.291 -6.835 -7.668 1.00 93.44 225 ASN A N 1
ATOM 1731 C CA . ASN A 1 225 ? -3.253 -6.648 -9.118 1.00 93.44 225 ASN A CA 1
ATOM 1732 C C . ASN A 1 225 ? -3.184 -7.996 -9.853 1.00 93.44 225 ASN A C 1
ATOM 1734 O O . ASN A 1 225 ? -3.909 -8.177 -10.821 1.00 93.44 225 ASN A O 1
ATOM 1738 N N . VAL A 1 226 ? -2.388 -8.954 -9.363 1.00 93.88 226 VAL A N 1
ATOM 1739 C CA . VAL A 1 226 ? -2.281 -10.311 -9.939 1.00 93.88 226 VAL A CA 1
ATOM 1740 C C . VAL A 1 226 ? -3.578 -11.119 -9.781 1.00 93.88 226 VAL A C 1
ATOM 1742 O O . VAL A 1 226 ? -3.916 -11.903 -10.663 1.00 93.88 226 VAL A O 1
ATOM 1745 N N . LEU A 1 227 ? -4.330 -10.918 -8.693 1.00 93.75 227 LEU A N 1
ATOM 1746 C CA . LEU A 1 227 ? -5.652 -11.532 -8.496 1.00 93.75 227 LEU A CA 1
ATOM 1747 C C . LEU A 1 227 ? -6.736 -10.959 -9.424 1.00 93.75 227 LEU A C 1
ATOM 1749 O O . LEU A 1 227 ? -7.707 -11.656 -9.709 1.00 93.75 227 LEU A O 1
ATOM 1753 N N . LEU A 1 228 ? -6.597 -9.703 -9.861 1.00 93.19 228 LEU A N 1
ATOM 1754 C CA . LEU A 1 228 ? -7.520 -9.056 -10.801 1.00 93.19 228 LEU A CA 1
ATOM 1755 C C . LEU A 1 228 ? -7.152 -9.381 -12.256 1.00 93.19 228 LEU A C 1
ATOM 1757 O O . LEU A 1 228 ? -7.997 -9.856 -13.008 1.00 93.19 228 LEU A O 1
ATOM 1761 N N . ASP A 1 229 ? -5.886 -9.170 -12.620 1.00 92.38 229 ASP A N 1
ATOM 1762 C CA . ASP A 1 229 ? -5.321 -9.407 -13.948 1.00 92.38 229 ASP A CA 1
ATOM 1763 C C . ASP A 1 229 ? -4.072 -10.307 -13.824 1.00 92.38 229 ASP A C 1
ATOM 1765 O O . ASP A 1 229 ? -2.976 -9.803 -13.549 1.00 92.38 229 ASP A O 1
ATOM 1769 N N . PRO A 1 230 ? -4.177 -11.630 -14.060 1.00 92.94 230 PRO A N 1
ATOM 1770 C CA . PRO A 1 230 ? -3.084 -12.590 -13.857 1.00 92.94 230 PRO A CA 1
ATOM 1771 C C . PRO A 1 230 ? -2.047 -12.579 -15.000 1.00 92.94 230 PRO A C 1
ATOM 1773 O O . PRO A 1 230 ? -1.630 -13.622 -15.501 1.00 92.94 230 PRO A O 1
ATOM 1776 N N . HIS A 1 231 ? -1.621 -11.388 -15.427 1.00 92.75 231 HIS A N 1
ATOM 1777 C CA . H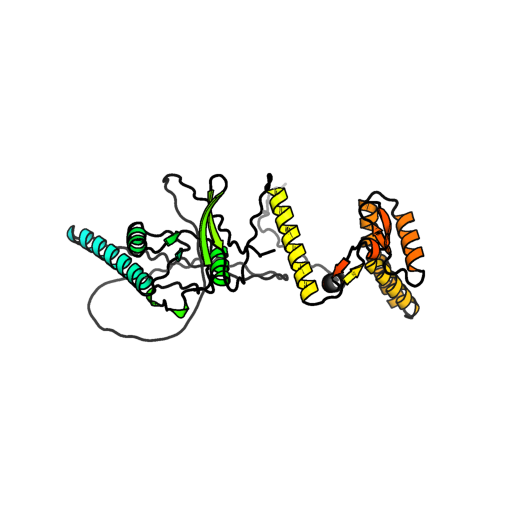IS A 1 231 ? -0.639 -11.174 -16.488 1.00 92.75 231 HIS A CA 1
ATOM 1778 C C . HIS A 1 231 ? 0.659 -10.594 -15.915 1.00 92.75 231 HIS A C 1
ATOM 1780 O O . HIS A 1 231 ? 0.684 -9.483 -15.379 1.00 92.75 231 HIS A O 1
ATOM 1786 N N . LEU A 1 232 ? 1.750 -11.345 -16.068 1.00 92.69 232 LEU A N 1
ATOM 1787 C CA . LEU A 1 232 ? 3.091 -10.985 -15.609 1.00 92.69 232 LEU A CA 1
ATOM 1788 C C . LEU A 1 232 ? 4.021 -10.699 -16.792 1.00 92.69 232 LEU A C 1
ATOM 1790 O O . LEU A 1 232 ? 3.873 -11.275 -17.870 1.00 92.69 232 LEU A O 1
ATOM 1794 N N . LEU A 1 233 ? 4.993 -9.818 -16.570 1.00 93.12 233 LEU A N 1
ATOM 1795 C CA . LEU A 1 233 ? 6.031 -9.438 -17.523 1.00 93.12 233 LEU A CA 1
ATOM 1796 C C . LEU A 1 233 ? 7.428 -9.588 -16.891 1.00 93.12 233 LEU A C 1
ATOM 1798 O O . LEU A 1 233 ? 7.551 -9.409 -15.679 1.00 93.12 233 LEU A O 1
ATOM 1802 N N . PRO A 1 234 ? 8.481 -9.8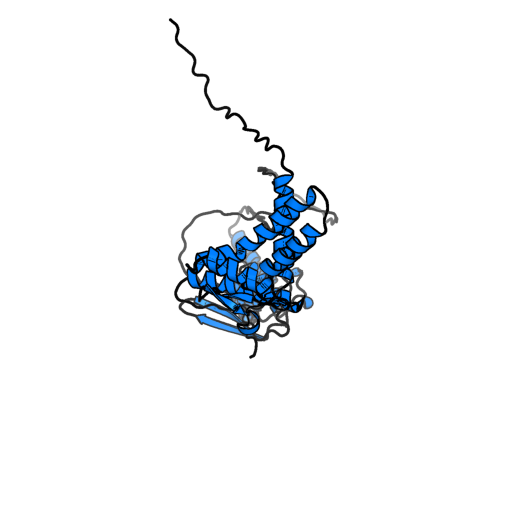88 -17.673 1.00 93.69 234 PRO A N 1
ATOM 1803 C CA . PRO A 1 234 ? 9.851 -9.962 -17.162 1.00 93.69 234 PRO A CA 1
ATOM 1804 C C . PRO A 1 234 ? 10.353 -8.582 -16.711 1.00 93.69 234 PRO A C 1
ATOM 1806 O O . PRO A 1 234 ? 10.194 -7.601 -17.436 1.00 93.69 234 PRO A O 1
ATOM 1809 N N . GLY A 1 235 ? 10.973 -8.502 -15.532 1.00 91.31 235 GLY A N 1
ATOM 1810 C CA . GLY A 1 235 ? 11.454 -7.236 -14.972 1.00 91.31 235 GLY A CA 1
ATOM 1811 C C . GLY A 1 235 ? 12.798 -6.745 -15.529 1.00 91.31 235 GLY A C 1
ATOM 1812 O O . GLY A 1 235 ? 13.149 -6.978 -16.686 1.00 91.31 235 GLY A O 1
ATOM 1813 N N . GLY A 1 236 ? 13.573 -6.032 -14.705 1.00 89.50 236 GLY A N 1
ATOM 1814 C CA . GLY A 1 236 ? 14.984 -5.711 -14.992 1.00 89.50 236 GLY A CA 1
ATOM 1815 C C . GLY A 1 236 ? 15.234 -4.875 -16.258 1.00 89.50 236 GLY A C 1
ATOM 1816 O O . GLY A 1 236 ? 16.303 -4.975 -16.863 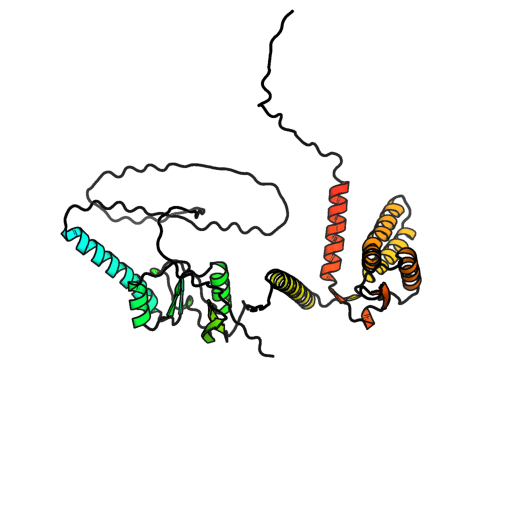1.00 89.50 236 GLY A O 1
ATOM 1817 N N . GLY A 1 237 ? 14.252 -4.085 -16.707 1.00 90.31 237 GLY A N 1
ATOM 1818 C CA . GLY A 1 237 ? 14.344 -3.291 -17.940 1.00 90.31 237 GLY A CA 1
ATOM 1819 C C . GLY A 1 237 ? 14.101 -4.073 -19.241 1.00 90.31 237 GLY A C 1
ATOM 1820 O O . GLY A 1 237 ? 14.302 -3.520 -20.327 1.00 90.31 237 GLY A O 1
ATOM 1821 N N . ALA A 1 238 ? 13.701 -5.350 -19.161 1.00 92.50 238 ALA A N 1
ATOM 1822 C CA . ALA A 1 238 ? 13.449 -6.197 -20.328 1.00 92.50 238 ALA A CA 1
ATOM 1823 C C . ALA A 1 238 ? 12.243 -5.702 -21.149 1.00 92.50 238 ALA A C 1
ATOM 1825 O O . ALA A 1 238 ? 12.328 -5.575 -22.374 1.00 92.50 238 ALA A O 1
ATOM 1826 N N . VAL A 1 239 ? 11.143 -5.346 -20.473 1.00 93.44 239 VAL A N 1
ATOM 1827 C CA . VAL A 1 239 ? 9.926 -4.787 -21.094 1.00 93.44 239 VAL A CA 1
ATOM 1828 C C . VAL A 1 239 ? 10.218 -3.463 -21.789 1.00 93.44 239 VAL A C 1
ATOM 1830 O O . VAL A 1 239 ? 9.804 -3.259 -22.926 1.00 93.44 239 VAL A O 1
ATOM 1833 N N . GLU A 1 240 ? 10.945 -2.565 -21.132 1.00 93.62 240 GLU A N 1
ATOM 1834 C CA . GLU A 1 240 ? 11.319 -1.254 -21.658 1.00 93.62 240 GLU A CA 1
ATOM 1835 C C . GLU A 1 240 ? 12.136 -1.385 -22.952 1.00 93.62 240 GLU A C 1
ATOM 1837 O O . GLU A 1 240 ? 11.870 -0.683 -23.930 1.00 93.62 240 GLU A O 1
ATOM 1842 N N . MET A 1 241 ? 13.080 -2.333 -22.997 1.00 92.44 241 MET A N 1
ATOM 1843 C CA . MET A 1 241 ? 13.871 -2.620 -24.196 1.00 92.44 241 MET A CA 1
ATOM 1844 C C . MET A 1 241 ? 13.025 -3.245 -25.318 1.00 92.44 241 MET A C 1
ATOM 1846 O O . MET A 1 241 ? 13.138 -2.837 -26.477 1.00 92.44 241 MET A O 1
ATOM 1850 N N . ALA A 1 242 ? 12.122 -4.173 -24.987 1.00 92.00 242 ALA A N 1
ATOM 1851 C CA . ALA A 1 242 ? 11.202 -4.774 -25.951 1.00 92.00 242 ALA A CA 1
ATOM 1852 C C . ALA A 1 242 ? 10.247 -3.732 -26.571 1.00 92.00 242 ALA A C 1
ATOM 1854 O O . ALA A 1 242 ? 10.032 -3.716 -27.788 1.00 92.00 242 ALA A O 1
ATOM 1855 N N . VAL A 1 243 ? 9.723 -2.809 -25.756 1.00 92.75 243 VAL A N 1
ATOM 1856 C CA . VAL A 1 243 ? 8.887 -1.691 -26.217 1.00 92.75 243 VAL A CA 1
ATOM 1857 C C . VAL A 1 243 ? 9.712 -0.692 -27.039 1.00 92.75 243 VAL A C 1
ATOM 1859 O O . VAL A 1 243 ? 9.241 -0.278 -28.099 1.00 92.75 243 VAL A O 1
ATOM 1862 N N . SER A 1 244 ? 10.954 -0.367 -26.646 1.00 93.12 244 SER A N 1
ATOM 1863 C CA . SER A 1 244 ? 11.867 0.466 -27.456 1.00 93.12 244 SER A CA 1
ATOM 1864 C C . SER A 1 244 ? 12.109 -0.139 -28.846 1.00 93.12 244 SER A C 1
ATOM 1866 O O . SER A 1 244 ? 11.925 0.550 -29.858 1.00 93.12 244 SER A O 1
ATOM 1868 N N . LYS A 1 245 ? 12.428 -1.443 -28.931 1.00 91.81 245 LYS A N 1
ATOM 1869 C CA . LYS A 1 245 ? 12.577 -2.159 -30.213 1.00 91.81 245 LYS A CA 1
ATOM 1870 C C . LYS A 1 245 ? 11.309 -2.014 -31.053 1.00 91.81 245 LYS A C 1
ATOM 1872 O O . LYS A 1 245 ? 11.383 -1.578 -32.203 1.00 91.81 245 LYS A O 1
ATOM 1877 N N . ARG A 1 246 ? 10.139 -2.299 -30.471 1.00 92.25 246 ARG A N 1
ATOM 1878 C CA . ARG A 1 246 ? 8.865 -2.298 -31.200 1.00 92.25 246 ARG A CA 1
ATOM 1879 C C . ARG A 1 246 ? 8.429 -0.907 -31.672 1.00 92.25 246 ARG A C 1
ATOM 1881 O O . ARG A 1 246 ? 7.925 -0.769 -32.788 1.00 92.25 246 ARG A O 1
ATOM 1888 N N . LEU A 1 247 ? 8.652 0.132 -30.866 1.00 93.38 247 LEU A N 1
ATOM 1889 C CA . LEU A 1 247 ? 8.432 1.526 -31.265 1.00 93.38 247 LEU A CA 1
ATOM 1890 C C . LEU A 1 247 ? 9.421 1.961 -32.354 1.00 93.38 247 LEU A C 1
ATOM 1892 O O . LEU A 1 247 ? 9.024 2.631 -33.306 1.00 93.38 247 LEU A O 1
ATOM 1896 N N . THR A 1 248 ? 10.681 1.527 -32.273 1.00 92.69 248 THR A N 1
ATOM 1897 C CA . THR A 1 248 ? 11.698 1.800 -33.298 1.00 92.69 248 THR A CA 1
ATOM 1898 C C . THR A 1 248 ? 11.346 1.134 -34.632 1.00 92.69 248 THR A C 1
ATOM 1900 O O . THR A 1 248 ? 11.436 1.783 -35.674 1.00 92.69 248 THR A O 1
ATOM 1903 N N . GLU A 1 249 ? 10.880 -0.116 -34.630 1.00 91.69 249 GLU A N 1
ATOM 1904 C CA . GLU A 1 249 ? 10.348 -0.793 -35.824 1.00 91.69 249 GLU A CA 1
ATOM 1905 C C . GLU A 1 249 ? 9.166 -0.024 -36.424 1.00 91.69 249 GLU A C 1
ATOM 1907 O O . GLU A 1 249 ? 9.179 0.304 -37.612 1.00 91.69 249 GLU A O 1
ATOM 1912 N N . ARG A 1 250 ? 8.179 0.342 -35.594 1.00 92.81 250 ARG A N 1
ATOM 1913 C CA . ARG A 1 250 ? 7.011 1.118 -36.032 1.00 92.81 250 ARG A CA 1
ATOM 1914 C C . ARG A 1 250 ? 7.405 2.487 -36.595 1.00 92.81 250 ARG A C 1
ATOM 1916 O O . ARG A 1 250 ? 6.839 2.900 -37.605 1.00 92.81 250 ARG A O 1
ATOM 1923 N N . SER A 1 251 ? 8.424 3.145 -36.034 1.00 94.44 251 SER A N 1
ATOM 1924 C CA . SER A 1 251 ? 8.941 4.415 -36.563 1.00 94.44 251 SER A CA 1
ATOM 1925 C C . SER A 1 251 ? 9.452 4.291 -38.005 1.00 94.44 251 SER A C 1
ATOM 1927 O O . SER A 1 251 ? 9.321 5.240 -38.768 1.00 94.44 251 SER A O 1
ATOM 1929 N N . ARG A 1 252 ? 9.957 3.119 -38.428 1.00 90.81 252 ARG A N 1
ATOM 1930 C CA . ARG A 1 252 ? 10.399 2.876 -39.817 1.00 90.81 252 ARG A CA 1
ATOM 1931 C C . ARG A 1 252 ? 9.240 2.694 -40.797 1.00 90.81 252 ARG A C 1
ATOM 1933 O O . ARG A 1 252 ? 9.407 2.995 -41.971 1.00 90.81 252 ARG A O 1
ATOM 1940 N N . SER A 1 253 ? 8.089 2.204 -40.329 1.00 92.75 253 SER A N 1
ATOM 1941 C CA . SER A 1 253 ? 6.875 2.071 -41.152 1.00 92.75 253 SER A CA 1
ATOM 1942 C C . SER A 1 253 ? 6.092 3.379 -41.321 1.00 92.75 253 SER A C 1
ATOM 1944 O O . SER A 1 253 ? 5.251 3.470 -42.209 1.00 92.75 253 SER A O 1
ATOM 1946 N N . LEU A 1 254 ? 6.358 4.385 -40.482 1.00 91.50 254 LEU A N 1
ATOM 1947 C CA . LEU A 1 254 ? 5.728 5.702 -40.562 1.00 91.50 254 LEU A CA 1
ATOM 1948 C C . LEU A 1 254 ? 6.526 6.629 -41.486 1.00 91.50 254 LEU A C 1
ATOM 1950 O O . LEU A 1 254 ? 7.729 6.822 -41.305 1.00 91.50 254 LEU A O 1
ATOM 1954 N N . THR A 1 255 ? 5.838 7.245 -42.445 1.00 90.06 255 THR A N 1
ATOM 1955 C CA . THR A 1 255 ? 6.392 8.260 -43.349 1.00 90.06 255 THR A CA 1
ATOM 1956 C C . THR A 1 255 ? 5.938 9.653 -42.920 1.00 90.06 255 THR A C 1
ATOM 1958 O O . THR A 1 255 ? 4.742 9.933 -42.936 1.00 90.06 255 THR A O 1
ATOM 1961 N N . GLY A 1 256 ? 6.874 10.543 -42.581 1.00 91.94 256 GLY A N 1
ATOM 1962 C CA . GLY A 1 256 ? 6.581 11.942 -42.251 1.00 91.94 256 GLY A CA 1
ATOM 1963 C C . GLY A 1 256 ? 7.291 12.435 -40.990 1.00 91.94 256 GLY A C 1
ATOM 1964 O O . GLY A 1 256 ? 8.147 11.752 -40.430 1.00 91.94 256 GLY A O 1
ATOM 1965 N N . VAL A 1 257 ? 6.921 13.634 -40.534 1.00 93.44 257 VAL A N 1
ATOM 1966 C CA . VAL A 1 257 ? 7.543 14.298 -39.369 1.00 93.44 257 VAL A CA 1
ATOM 1967 C C . VAL A 1 257 ? 7.341 13.540 -38.051 1.00 93.44 257 VAL A C 1
ATOM 1969 O O . VAL A 1 257 ? 8.194 13.610 -37.170 1.00 93.44 257 VAL A O 1
ATOM 1972 N N . GLU A 1 258 ? 6.268 12.752 -37.942 1.00 89.69 258 GLU A N 1
ATOM 1973 C CA . GLU A 1 258 ? 5.930 11.947 -36.758 1.00 89.69 258 GLU A CA 1
ATOM 1974 C C . GLU A 1 258 ? 6.964 10.853 -36.440 1.00 89.69 258 GLU A C 1
ATOM 1976 O O . GLU A 1 258 ? 7.080 10.424 -35.292 1.00 89.69 258 GLU A O 1
ATOM 1981 N N . GLN A 1 259 ? 7.765 10.426 -37.424 1.00 94.50 259 GLN A N 1
ATOM 1982 C CA . GLN A 1 259 ? 8.803 9.408 -37.239 1.00 94.50 259 GLN A CA 1
ATOM 1983 C C . GLN A 1 259 ? 9.791 9.768 -36.114 1.00 94.50 259 GLN A C 1
ATOM 1985 O O . GLN A 1 259 ? 10.208 8.890 -35.351 1.00 94.50 259 GLN A O 1
ATOM 1990 N N . TRP A 1 260 ? 10.160 11.048 -35.990 1.00 92.75 260 TRP A N 1
ATOM 1991 C CA . TRP A 1 260 ? 11.169 11.496 -35.028 1.00 92.75 260 TRP A CA 1
ATOM 1992 C C . TRP A 1 260 ? 10.667 11.453 -33.573 1.00 92.75 260 TRP A C 1
ATOM 1994 O O . TRP A 1 260 ? 11.355 10.826 -32.764 1.00 92.75 260 TRP A O 1
ATOM 2004 N N . PRO A 1 261 ? 9.471 11.981 -33.222 1.00 93.31 261 PRO A N 1
ATOM 2005 C CA . PRO A 1 261 ? 8.853 11.756 -31.913 1.00 93.31 261 PRO A CA 1
ATOM 2006 C C . PRO A 1 261 ? 8.745 10.279 -31.511 1.00 93.31 261 PRO A C 1
ATOM 2008 O O . PRO A 1 261 ? 9.163 9.921 -30.411 1.00 93.31 261 PRO A O 1
ATOM 2011 N N . TYR A 1 262 ? 8.265 9.396 -32.399 1.00 92.25 262 TYR A N 1
ATOM 2012 C CA . TYR A 1 262 ? 8.155 7.958 -32.096 1.00 92.25 262 TYR A CA 1
ATOM 2013 C C . TYR A 1 262 ? 9.512 7.334 -31.738 1.00 92.25 262 TYR A C 1
ATOM 2015 O O . TYR A 1 262 ? 9.615 6.550 -30.791 1.00 92.25 262 TYR A O 1
ATOM 2023 N N . ARG A 1 263 ? 10.572 7.704 -32.467 1.00 92.88 263 ARG A N 1
ATOM 2024 C CA . ARG A 1 263 ? 11.939 7.241 -32.200 1.00 92.88 263 ARG A CA 1
ATOM 2025 C C . ARG A 1 263 ? 12.531 7.850 -30.924 1.00 92.88 263 ARG A C 1
ATOM 2027 O O . ARG A 1 263 ? 13.258 7.156 -30.216 1.00 92.88 263 ARG A O 1
ATOM 2034 N N . ALA A 1 264 ? 12.217 9.107 -30.615 1.00 94.00 264 ALA A N 1
ATOM 2035 C CA . ALA A 1 264 ? 12.653 9.766 -29.386 1.00 94.00 264 ALA A CA 1
ATOM 2036 C C . ALA A 1 264 ? 12.036 9.105 -28.140 1.00 94.00 264 ALA A C 1
ATOM 2038 O O . ALA A 1 264 ? 12.758 8.813 -27.190 1.00 94.00 264 ALA A O 1
ATOM 2039 N N . VAL A 1 265 ? 10.736 8.781 -28.169 1.00 94.25 265 VAL A N 1
ATOM 2040 C CA . VAL A 1 265 ? 10.059 8.057 -27.075 1.00 94.25 265 VAL A CA 1
ATOM 2041 C C . VAL A 1 265 ? 10.650 6.658 -26.881 1.00 94.25 265 VAL A C 1
ATOM 2043 O O . VAL A 1 265 ? 10.911 6.267 -25.745 1.00 94.25 265 VAL A O 1
ATOM 2046 N N . ALA A 1 266 ? 10.937 5.926 -27.965 1.00 93.88 266 ALA A N 1
ATOM 2047 C CA . ALA A 1 266 ? 11.605 4.625 -27.883 1.00 93.88 266 ALA A CA 1
ATOM 2048 C C . ALA A 1 266 ? 12.946 4.715 -27.127 1.00 93.88 266 ALA A C 1
ATOM 2050 O O . ALA A 1 266 ? 13.177 3.981 -26.169 1.00 93.88 266 ALA A O 1
ATOM 2051 N N . GLN A 1 267 ? 13.790 5.682 -27.499 1.00 92.94 267 GLN A N 1
ATOM 2052 C CA . GLN A 1 267 ? 15.083 5.916 -26.849 1.00 92.94 267 GLN A CA 1
ATOM 2053 C C . GLN A 1 267 ? 14.952 6.422 -25.404 1.00 92.94 267 GLN A C 1
ATOM 2055 O O . GLN A 1 267 ? 15.818 6.126 -24.582 1.00 92.94 267 GLN A O 1
ATOM 2060 N N . ALA A 1 268 ? 13.886 7.160 -25.080 1.00 95.38 268 ALA A N 1
ATOM 2061 C CA . ALA A 1 268 ? 13.627 7.647 -23.728 1.00 95.38 268 ALA A CA 1
ATOM 2062 C C . ALA A 1 268 ? 13.294 6.509 -22.747 1.00 95.38 268 ALA A C 1
ATOM 2064 O O . ALA A 1 268 ? 13.768 6.539 -21.615 1.00 95.38 268 ALA A O 1
ATOM 2065 N N . LEU A 1 269 ? 12.555 5.475 -23.175 1.00 93.38 269 LEU A N 1
ATOM 2066 C CA . LEU A 1 269 ? 12.224 4.316 -22.326 1.00 93.38 269 LEU A CA 1
ATOM 2067 C C . LEU A 1 269 ? 13.467 3.544 -21.851 1.00 93.38 269 LEU A C 1
ATOM 2069 O O . LEU A 1 269 ? 13.476 2.983 -20.756 1.00 93.38 269 LEU A O 1
ATOM 2073 N N . GLU A 1 270 ? 14.558 3.579 -22.619 1.00 93.31 270 GLU A N 1
ATOM 2074 C CA . GLU A 1 270 ? 15.830 2.952 -22.242 1.00 93.31 270 GLU A CA 1
ATOM 2075 C C . GLU A 1 270 ? 16.537 3.641 -21.058 1.00 93.31 270 GLU A C 1
ATOM 2077 O O . GLU A 1 270 ? 17.552 3.135 -20.573 1.00 93.31 270 GLU A O 1
ATOM 2082 N N . VAL A 1 271 ? 16.011 4.764 -20.546 1.00 94.50 271 VAL A N 1
ATOM 2083 C CA . VAL A 1 271 ? 16.514 5.389 -19.314 1.00 94.50 271 VAL A CA 1
ATOM 2084 C C . VAL A 1 271 ? 16.399 4.453 -18.108 1.00 94.50 271 VAL A C 1
ATOM 2086 O O . VAL A 1 271 ? 17.299 4.440 -17.279 1.00 94.50 271 VAL A O 1
ATOM 2089 N N . ILE A 1 272 ? 15.362 3.613 -18.038 1.00 94.00 272 ILE A N 1
ATOM 2090 C CA . ILE A 1 272 ? 15.118 2.707 -16.905 1.00 94.00 272 ILE A CA 1
ATOM 2091 C C . ILE A 1 272 ? 16.243 1.660 -16.762 1.00 94.00 272 ILE A C 1
ATOM 2093 O O . ILE A 1 272 ? 16.917 1.673 -15.727 1.00 94.00 272 ILE A O 1
ATOM 2097 N N . PRO A 1 273 ? 16.553 0.815 -17.774 1.00 93.69 273 PRO A N 1
ATOM 2098 C CA . PRO A 1 273 ? 17.709 -0.079 -17.691 1.00 93.69 273 PRO A CA 1
ATOM 2099 C C . PRO A 1 273 ? 19.031 0.690 -17.567 1.00 93.69 273 PRO A C 1
ATOM 2101 O O . PRO A 1 273 ? 19.940 0.227 -16.883 1.00 93.69 273 PRO A O 1
ATOM 2104 N N . ARG A 1 274 ? 19.161 1.882 -18.170 1.00 94.00 274 ARG A N 1
ATOM 2105 C CA . ARG A 1 274 ? 20.379 2.701 -18.048 1.00 94.00 274 ARG A CA 1
ATOM 2106 C C . ARG A 1 274 ? 20.646 3.147 -16.607 1.00 94.00 274 ARG A C 1
ATOM 2108 O O . ARG A 1 274 ? 21.786 3.037 -16.160 1.00 94.00 274 ARG A O 1
ATOM 2115 N N . THR A 1 275 ? 19.623 3.623 -15.899 1.00 94.19 275 THR A N 1
ATOM 2116 C CA . THR A 1 275 ? 19.711 4.026 -14.490 1.00 94.19 275 THR A CA 1
ATOM 2117 C C . THR A 1 275 ? 19.953 2.822 -13.587 1.00 94.19 275 THR A C 1
ATOM 2119 O O . THR A 1 275 ? 20.765 2.923 -12.674 1.00 94.19 275 THR A O 1
ATOM 2122 N N . LEU A 1 276 ? 19.344 1.665 -13.877 1.00 92.88 276 LEU A N 1
ATOM 2123 C CA . LEU A 1 276 ? 19.631 0.426 -13.149 1.00 92.88 276 LEU A CA 1
ATOM 2124 C C . LEU A 1 276 ? 21.123 0.057 -13.254 1.00 92.88 276 LEU A C 1
ATOM 2126 O O . LEU A 1 276 ? 21.794 -0.029 -12.231 1.00 92.88 276 LEU A O 1
ATOM 2130 N N . ILE A 1 277 ? 21.680 -0.022 -14.473 1.00 93.50 277 ILE A N 1
ATOM 2131 C CA . ILE A 1 277 ? 23.115 -0.309 -14.691 1.00 93.50 277 ILE A CA 1
ATOM 2132 C C . ILE A 1 277 ? 24.015 0.723 -13.986 1.00 93.50 277 ILE A C 1
ATOM 2134 O O . ILE A 1 277 ? 25.062 0.364 -13.445 1.00 93.50 277 ILE A O 1
ATOM 2138 N N . GLN A 1 278 ? 23.624 2.003 -13.999 1.00 93.06 278 GLN A N 1
ATOM 2139 C CA . GLN A 1 278 ? 24.366 3.079 -13.340 1.00 93.06 278 GLN A CA 1
ATOM 2140 C C . GLN A 1 278 ? 24.394 2.906 -11.815 1.00 93.06 278 GLN A C 1
ATOM 2142 O O . GLN A 1 278 ? 25.452 3.083 -11.214 1.00 93.06 278 GLN A O 1
ATOM 2147 N N . ASN A 1 279 ? 23.272 2.522 -11.203 1.00 94.00 279 ASN A N 1
ATOM 2148 C CA . ASN A 1 279 ? 23.183 2.269 -9.764 1.00 94.00 279 ASN A CA 1
ATOM 2149 C C . ASN A 1 279 ? 23.997 1.031 -9.344 1.00 94.00 279 ASN A C 1
ATOM 2151 O O . ASN A 1 279 ? 24.590 1.037 -8.270 1.00 94.00 279 ASN A O 1
ATOM 2155 N N . CYS A 1 280 ? 24.114 0.019 -10.213 1.00 90.56 280 CYS A N 1
ATOM 2156 C CA . CYS A 1 280 ? 25.007 -1.133 -10.017 1.00 90.56 280 CYS A CA 1
ATOM 2157 C C . CYS A 1 280 ? 26.509 -0.794 -10.166 1.00 90.56 280 CYS A C 1
ATOM 2159 O O . CYS A 1 280 ? 27.355 -1.668 -9.988 1.00 90.56 280 CYS A O 1
ATOM 2161 N N . GLY A 1 281 ? 26.872 0.428 -10.581 1.00 89.75 281 GLY A N 1
ATOM 2162 C CA . GLY A 1 281 ? 28.262 0.821 -10.858 1.00 89.75 281 GLY A CA 1
ATOM 2163 C C . GLY A 1 281 ? 28.880 0.187 -12.115 1.00 89.75 281 GLY A C 1
ATOM 2164 O O . GLY A 1 281 ? 30.070 0.364 -12.380 1.00 89.75 281 GLY A O 1
ATOM 2165 N N . ALA A 1 282 ? 28.095 -0.538 -12.916 1.00 90.06 282 ALA A N 1
ATOM 2166 C CA . ALA A 1 282 ? 28.566 -1.205 -14.123 1.00 90.06 282 ALA A CA 1
ATOM 2167 C C . ALA A 1 282 ? 28.652 -0.240 -15.325 1.00 90.06 282 ALA A C 1
ATOM 2169 O O . ALA A 1 282 ? 28.030 0.824 -15.379 1.00 90.06 282 ALA A O 1
ATOM 2170 N N . SER A 1 283 ? 29.440 -0.604 -16.343 1.00 90.94 283 SER A N 1
ATOM 2171 C CA . SER A 1 283 ? 29.672 0.262 -17.507 1.00 90.94 283 SER A CA 1
ATOM 2172 C C . SER A 1 283 ? 28.435 0.351 -18.417 1.00 90.94 283 SER A C 1
ATOM 2174 O O . SER A 1 283 ? 28.276 -0.460 -19.337 1.00 90.94 283 SER A O 1
ATOM 2176 N N . THR A 1 284 ? 27.597 1.366 -18.184 1.00 92.00 284 THR A N 1
ATOM 2177 C CA . THR A 1 284 ? 26.318 1.629 -18.880 1.00 92.00 284 THR A CA 1
ATOM 2178 C C . THR A 1 284 ? 26.385 1.444 -20.396 1.00 92.00 284 THR A C 1
ATOM 2180 O O . THR A 1 284 ? 25.564 0.726 -20.959 1.00 92.00 284 THR A O 1
ATOM 2183 N N . ILE A 1 285 ? 27.392 2.018 -21.062 1.00 91.69 285 ILE A N 1
ATOM 2184 C CA . ILE A 1 285 ? 27.543 1.955 -22.526 1.00 91.69 285 ILE A CA 1
ATOM 2185 C C . ILE A 1 285 ? 27.697 0.507 -23.014 1.00 91.69 285 ILE A C 1
ATOM 2187 O O . ILE A 1 285 ? 27.022 0.109 -23.964 1.00 91.69 285 ILE A O 1
ATOM 2191 N N . ARG A 1 286 ? 28.559 -0.297 -22.374 1.00 92.69 286 ARG A N 1
ATOM 2192 C CA . ARG A 1 286 ? 28.829 -1.679 -22.810 1.00 92.69 286 ARG A CA 1
ATOM 2193 C C . ARG A 1 286 ? 27.611 -2.570 -22.585 1.00 92.69 286 ARG A C 1
ATOM 2195 O O . ARG A 1 286 ? 27.220 -3.276 -23.507 1.00 92.69 286 ARG A O 1
ATOM 2202 N N . VAL A 1 287 ? 27.012 -2.497 -21.393 1.00 91.75 287 VAL A N 1
ATOM 2203 C CA . VAL A 1 287 ? 25.883 -3.351 -20.985 1.00 91.75 287 VAL A CA 1
ATOM 2204 C C . VAL A 1 287 ? 24.610 -3.005 -21.764 1.00 91.75 287 VAL A C 1
ATOM 2206 O O . VAL A 1 287 ? 23.934 -3.904 -22.253 1.00 91.75 287 VAL A O 1
ATOM 2209 N N . LEU A 1 288 ? 24.315 -1.718 -21.986 1.00 91.44 288 LEU A N 1
ATOM 2210 C CA . LEU A 1 288 ? 23.165 -1.311 -22.802 1.00 91.44 288 LEU A CA 1
ATOM 2211 C C . LEU A 1 288 ? 23.354 -1.694 -24.282 1.00 91.44 288 LEU A C 1
ATOM 2213 O O . LEU A 1 288 ? 22.403 -2.111 -24.941 1.00 91.44 288 LEU A O 1
ATOM 2217 N N . THR A 1 289 ? 24.581 -1.607 -24.810 1.00 92.94 289 THR A N 1
ATOM 2218 C CA . THR A 1 289 ? 24.877 -2.021 -26.194 1.00 92.94 289 THR A CA 1
ATOM 2219 C C . THR A 1 289 ? 24.722 -3.531 -26.378 1.00 92.94 289 THR A C 1
ATOM 2221 O O . THR A 1 289 ? 24.106 -3.960 -27.354 1.00 92.94 289 THR A O 1
ATOM 2224 N N . SER A 1 290 ? 25.211 -4.350 -25.440 1.00 91.25 290 SER A N 1
ATOM 2225 C CA . SER A 1 290 ? 25.008 -5.802 -25.496 1.00 91.25 290 SER A CA 1
ATOM 2226 C C . SER A 1 290 ? 23.550 -6.205 -25.233 1.00 91.25 290 SER A C 1
ATOM 2228 O O . SER A 1 290 ? 23.081 -7.156 -25.856 1.00 91.25 290 SER A O 1
ATOM 2230 N N . LEU A 1 291 ? 22.798 -5.458 -24.414 1.00 91.31 291 LEU A N 1
ATOM 2231 C CA . LEU A 1 291 ? 21.360 -5.672 -24.211 1.00 91.31 291 LEU A CA 1
ATOM 2232 C C . LEU A 1 291 ? 20.571 -5.421 -25.505 1.00 91.31 291 LEU A C 1
ATOM 2234 O O . LEU A 1 291 ? 19.819 -6.293 -25.937 1.00 91.31 291 LEU A O 1
ATOM 2238 N N . ARG A 1 292 ? 20.810 -4.288 -26.182 1.00 90.44 292 ARG A N 1
ATOM 2239 C CA . ARG A 1 292 ? 20.231 -3.993 -27.508 1.00 90.44 292 ARG A CA 1
ATOM 2240 C C . ARG A 1 292 ? 20.583 -5.070 -28.539 1.00 90.44 292 ARG A C 1
ATOM 2242 O O . ARG A 1 292 ? 19.725 -5.469 -29.325 1.00 90.44 292 ARG A O 1
ATOM 2249 N N . ALA A 1 293 ? 21.826 -5.562 -28.535 1.00 90.75 293 ALA A N 1
ATOM 2250 C CA . ALA A 1 293 ? 22.259 -6.624 -29.442 1.00 90.75 293 ALA A CA 1
ATOM 2251 C C . ALA A 1 293 ? 21.502 -7.942 -29.194 1.00 90.75 293 ALA A C 1
ATOM 2253 O O . ALA A 1 293 ? 21.023 -8.545 -30.152 1.00 90.75 293 ALA A O 1
ATOM 2254 N N . LYS A 1 294 ? 21.316 -8.346 -27.926 1.00 89.50 294 LYS A N 1
ATOM 2255 C CA . LYS A 1 294 ? 20.489 -9.511 -27.564 1.00 89.50 294 LYS A CA 1
ATOM 2256 C C . LYS A 1 294 ? 19.033 -9.326 -27.986 1.00 89.50 294 LYS A C 1
ATOM 2258 O O . LYS A 1 294 ? 18.504 -10.183 -28.679 1.00 89.50 294 LYS A O 1
ATOM 2263 N N . HIS A 1 295 ? 18.408 -8.194 -27.655 1.00 89.19 295 HIS A N 1
ATOM 2264 C CA . HIS A 1 295 ? 17.013 -7.899 -28.027 1.00 89.19 295 HIS A CA 1
ATOM 2265 C C . HIS A 1 295 ? 16.784 -7.788 -29.536 1.00 89.19 295 HIS A C 1
ATOM 2267 O O . HIS A 1 295 ? 15.665 -7.988 -30.004 1.00 89.19 295 HIS A O 1
ATOM 2273 N N . THR A 1 296 ? 17.821 -7.497 -30.325 1.00 86.81 296 THR A N 1
ATOM 2274 C CA . THR A 1 296 ? 17.715 -7.517 -31.792 1.00 86.81 296 THR A CA 1
ATOM 2275 C C . THR A 1 296 ? 17.460 -8.934 -32.314 1.00 86.81 296 THR A C 1
ATOM 2277 O O . THR A 1 296 ? 16.706 -9.076 -33.274 1.00 86.81 296 THR A O 1
ATOM 2280 N N . GLN A 1 297 ? 18.008 -9.963 -31.657 1.00 85.94 297 GLN A N 1
ATOM 2281 C CA . GLN A 1 297 ? 17.774 -11.371 -31.986 1.00 85.94 297 GLN A CA 1
ATOM 2282 C C . GLN A 1 297 ? 16.338 -11.788 -31.639 1.00 85.94 297 GLN A C 1
ATOM 2284 O O . GLN A 1 297 ? 15.759 -11.329 -30.650 1.00 85.94 297 GLN A O 1
ATOM 2289 N N . ASP A 1 298 ? 15.766 -12.676 -32.447 1.00 65.19 298 ASP A N 1
ATOM 2290 C CA . ASP A 1 298 ? 14.420 -13.190 -32.214 1.00 65.19 298 ASP A CA 1
ATOM 2291 C C . ASP A 1 298 ? 14.390 -14.123 -30.987 1.00 65.19 298 ASP A C 1
ATOM 2293 O O . ASP A 1 298 ? 15.359 -14.822 -30.696 1.00 65.19 298 ASP A O 1
ATOM 2297 N N . ASN A 1 299 ? 13.272 -14.104 -30.252 1.00 67.25 299 ASN A N 1
ATOM 2298 C CA . ASN A 1 299 ? 13.018 -14.777 -28.961 1.00 67.25 299 ASN A CA 1
ATOM 2299 C C . ASN A 1 299 ? 13.704 -14.203 -27.697 1.00 67.25 299 ASN A C 1
ATOM 2301 O O . ASN A 1 299 ? 13.417 -14.667 -26.597 1.00 67.25 299 ASN A O 1
ATOM 2305 N N . SER A 1 300 ? 14.517 -13.147 -27.788 1.00 76.25 300 SER A N 1
ATOM 2306 C CA . SER A 1 300 ? 15.263 -12.589 -26.636 1.00 76.25 300 SER A CA 1
ATOM 2307 C C . SER A 1 300 ? 14.504 -11.565 -25.762 1.00 76.25 300 SER A C 1
ATOM 2309 O O . SER A 1 300 ? 15.129 -10.731 -25.108 1.00 76.25 300 SER A O 1
ATOM 2311 N N . VAL A 1 301 ? 13.168 -11.610 -25.714 1.00 81.81 301 VAL A N 1
ATOM 2312 C CA . VAL A 1 301 ? 12.330 -10.583 -25.047 1.00 81.81 301 VAL A CA 1
ATOM 2313 C C . VAL A 1 301 ? 12.539 -10.529 -23.524 1.00 81.81 301 VAL A C 1
ATOM 2315 O O . VAL A 1 301 ? 12.433 -9.459 -22.932 1.00 81.81 301 VAL A O 1
ATOM 2318 N N . CYS A 1 302 ? 12.873 -11.654 -22.887 1.00 86.75 302 CYS A N 1
ATOM 2319 C CA . CYS A 1 302 ? 13.009 -11.752 -21.429 1.00 86.75 302 CYS A CA 1
ATOM 2320 C C . CYS A 1 302 ? 14.391 -11.359 -20.874 1.00 86.75 302 CYS A C 1
ATOM 2322 O O . CYS A 1 302 ? 14.600 -11.402 -19.661 1.00 86.75 302 CYS A O 1
ATOM 2324 N N . TRP A 1 303 ? 15.348 -10.979 -21.728 1.00 90.88 303 TRP A N 1
ATOM 2325 C CA . TRP A 1 303 ? 16.667 -10.547 -21.260 1.00 90.88 303 TRP A CA 1
ATOM 2326 C C . TRP A 1 303 ? 16.591 -9.169 -20.607 1.00 90.88 303 TRP A C 1
ATOM 2328 O O . TRP A 1 303 ? 16.175 -8.200 -21.241 1.00 90.88 303 TRP A O 1
ATOM 2338 N N . GLY A 1 304 ? 17.058 -9.065 -19.369 1.00 92.31 304 GLY A N 1
ATOM 2339 C CA . GLY A 1 304 ? 17.166 -7.804 -18.644 1.00 92.31 304 GLY A CA 1
ATOM 2340 C C . GLY A 1 304 ? 18.577 -7.564 -18.116 1.00 92.31 304 GLY A C 1
ATOM 2341 O O . GLY A 1 304 ? 19.533 -8.261 -18.471 1.00 92.31 304 GLY A O 1
ATOM 2342 N N . VAL A 1 305 ? 18.688 -6.560 -17.253 1.00 92.25 305 VAL A N 1
ATOM 2343 C CA . VAL A 1 305 ? 19.861 -6.301 -16.416 1.00 92.25 305 VAL A CA 1
ATOM 2344 C C . VAL A 1 305 ? 19.558 -6.801 -15.009 1.00 92.25 305 VAL A C 1
ATOM 2346 O O . VAL A 1 305 ? 18.538 -6.429 -14.432 1.00 92.25 305 VAL A O 1
ATOM 2349 N N . ASP A 1 306 ? 20.444 -7.623 -14.457 1.00 91.50 306 ASP A N 1
ATOM 2350 C CA . ASP A 1 306 ? 20.408 -7.977 -13.041 1.00 91.50 306 ASP A CA 1
ATOM 2351 C C . ASP A 1 306 ? 20.913 -6.808 -12.176 1.00 91.50 306 ASP A C 1
ATOM 2353 O O . ASP A 1 306 ? 21.972 -6.234 -12.444 1.00 91.50 306 ASP A O 1
ATOM 2357 N N . GLY A 1 307 ? 20.147 -6.469 -11.137 1.00 86.94 307 GLY A N 1
ATOM 2358 C CA . GLY A 1 307 ? 20.443 -5.381 -10.208 1.00 86.94 307 GLY A CA 1
ATOM 2359 C C . GLY A 1 307 ? 21.584 -5.681 -9.231 1.00 86.94 307 GLY A C 1
ATOM 2360 O O . GLY A 1 307 ? 22.195 -4.739 -8.730 1.00 86.94 307 GLY A O 1
ATOM 2361 N N . GLU A 1 308 ? 21.900 -6.954 -8.976 1.00 88.38 308 GLU A N 1
ATOM 2362 C CA . GLU A 1 308 ? 22.985 -7.335 -8.061 1.00 88.38 308 GLU A CA 1
ATOM 2363 C C . GLU A 1 308 ? 24.341 -7.384 -8.774 1.00 88.38 308 GLU A C 1
ATOM 2365 O O . GLU A 1 308 ? 25.307 -6.759 -8.337 1.00 88.38 308 GLU A O 1
ATOM 2370 N N . THR A 1 309 ? 24.426 -8.101 -9.898 1.00 86.31 309 THR A N 1
ATOM 2371 C CA . THR A 1 309 ? 25.692 -8.295 -10.628 1.00 86.31 309 THR A CA 1
ATOM 2372 C C . THR A 1 309 ? 25.966 -7.248 -11.710 1.00 86.31 309 THR A C 1
ATOM 2374 O O . THR A 1 309 ? 27.074 -7.205 -12.253 1.00 86.31 309 THR A O 1
ATOM 2377 N N . GLY A 1 310 ? 24.969 -6.445 -12.104 1.00 85.38 310 GLY A N 1
ATOM 2378 C CA . GLY A 1 310 ? 25.058 -5.538 -13.256 1.00 85.38 310 GLY A CA 1
ATOM 2379 C C . GLY A 1 310 ? 25.241 -6.253 -14.606 1.00 85.38 310 GLY A C 1
ATOM 2380 O O . GLY A 1 310 ? 25.584 -5.613 -15.606 1.00 85.38 310 GLY A O 1
ATOM 2381 N N . CYS A 1 311 ? 25.056 -7.577 -14.646 1.00 88.62 311 CYS A N 1
ATOM 2382 C CA . CYS A 1 311 ? 25.208 -8.408 -15.837 1.00 88.62 311 CYS A CA 1
ATOM 2383 C C . CYS A 1 311 ? 23.874 -8.621 -16.570 1.00 88.62 311 CYS A C 1
ATOM 2385 O O . CYS A 1 311 ? 22.797 -8.292 -16.078 1.00 88.62 311 CYS A O 1
ATOM 2387 N N . LEU A 1 312 ? 23.950 -9.174 -17.786 1.00 90.25 312 LEU A N 1
ATOM 2388 C CA . LEU A 1 312 ? 22.768 -9.502 -18.587 1.00 90.25 312 LEU A CA 1
ATOM 2389 C C . LEU A 1 312 ? 22.327 -10.942 -18.350 1.00 90.25 312 LEU A C 1
ATOM 2391 O O . LEU A 1 312 ? 23.061 -11.866 -18.708 1.00 90.25 312 LEU A O 1
ATOM 2395 N N . SER A 1 313 ? 21.102 -11.109 -17.869 1.00 88.88 313 SER A N 1
ATOM 2396 C CA . SER A 1 313 ? 20.468 -12.375 -17.485 1.00 88.88 313 SER A CA 1
ATOM 2397 C C . SER A 1 313 ? 19.059 -12.490 -18.086 1.00 88.88 313 SER A C 1
ATOM 2399 O O . SER A 1 313 ? 18.469 -11.494 -18.511 1.00 88.88 313 SER A O 1
ATOM 2401 N N . ASP A 1 314 ? 18.524 -13.710 -18.164 1.00 91.31 314 ASP A N 1
ATOM 2402 C CA . ASP A 1 314 ? 17.114 -13.940 -18.499 1.00 91.31 314 ASP A CA 1
ATOM 2403 C C . ASP A 1 314 ? 16.276 -13.822 -17.221 1.00 91.31 314 ASP A C 1
ATOM 2405 O O . ASP A 1 314 ? 16.432 -14.614 -16.286 1.00 91.31 314 ASP A O 1
ATOM 2409 N N . MET A 1 315 ? 15.373 -12.845 -17.192 1.00 91.38 315 MET A N 1
ATOM 2410 C CA . MET A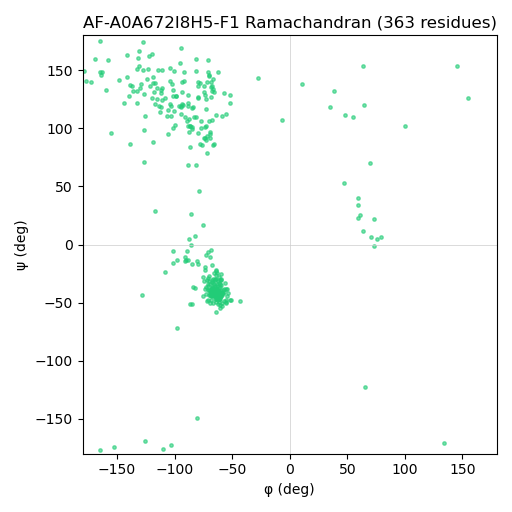 1 315 ? 14.530 -12.540 -16.034 1.00 91.38 315 MET A CA 1
ATOM 2411 C C . MET A 1 315 ? 13.540 -13.663 -15.717 1.00 91.38 315 MET A C 1
ATOM 2413 O O . MET A 1 315 ? 13.166 -13.836 -14.558 1.00 91.38 315 MET A O 1
ATOM 2417 N N . SER A 1 316 ? 13.194 -14.484 -16.715 1.00 88.88 316 SER A N 1
ATOM 2418 C CA . SER A 1 316 ? 12.393 -15.697 -16.523 1.00 88.88 316 SER A CA 1
ATOM 2419 C C . SER A 1 316 ? 13.129 -16.707 -15.643 1.00 88.88 316 SER A C 1
ATOM 2421 O O . SER A 1 316 ? 12.521 -17.324 -14.773 1.00 88.88 316 SER A O 1
ATOM 2423 N N . SER A 1 317 ? 14.446 -16.849 -15.843 1.00 89.31 317 SER A N 1
ATOM 2424 C CA . SER A 1 317 ? 15.290 -17.774 -15.078 1.00 89.31 317 SER A CA 1
ATOM 2425 C C . SER A 1 317 ? 15.569 -17.286 -13.651 1.00 89.31 317 SER A C 1
ATOM 2427 O O . SER A 1 317 ? 15.666 -18.102 -12.738 1.00 89.31 317 SER A O 1
ATOM 2429 N N . LEU A 1 318 ? 15.634 -15.963 -13.449 1.00 89.25 318 LEU A N 1
ATOM 2430 C CA . LEU A 1 318 ? 15.770 -15.333 -12.129 1.00 89.25 318 LEU A CA 1
ATOM 2431 C C . LEU A 1 318 ? 14.440 -15.227 -11.361 1.00 89.25 318 LEU A C 1
ATOM 2433 O O . LEU A 1 318 ? 14.448 -14.958 -10.164 1.00 89.25 318 LEU A O 1
ATOM 2437 N N . GLY A 1 319 ? 13.299 -15.418 -12.030 1.00 89.94 319 GLY A N 1
ATOM 2438 C CA . GLY A 1 319 ? 11.972 -15.292 -11.425 1.00 89.94 319 GLY A CA 1
ATOM 2439 C C . GLY A 1 319 ? 11.545 -13.849 -11.129 1.00 89.94 319 GLY A C 1
ATOM 2440 O O . GLY A 1 319 ? 10.675 -13.637 -10.285 1.00 89.94 319 GLY A O 1
ATOM 2441 N N . ILE A 1 320 ? 12.137 -12.857 -11.805 1.00 92.75 320 ILE A N 1
ATOM 2442 C CA . ILE A 1 320 ? 11.833 -11.435 -11.593 1.00 92.75 320 ILE A CA 1
ATOM 2443 C C . ILE A 1 320 ? 10.674 -11.029 -12.509 1.00 92.75 320 ILE A C 1
ATOM 2445 O O . ILE A 1 320 ? 10.857 -10.796 -13.707 1.00 92.75 320 ILE A O 1
ATOM 2449 N N . TRP A 1 321 ? 9.482 -10.925 -11.921 1.00 92.06 321 TRP A N 1
ATOM 2450 C CA . TRP A 1 321 ? 8.228 -10.645 -12.621 1.00 92.06 321 TRP A CA 1
ATOM 2451 C C . TRP A 1 321 ? 7.547 -9.376 -12.100 1.00 92.06 321 TRP A C 1
ATOM 2453 O O . TRP A 1 321 ? 7.412 -9.178 -10.895 1.00 92.06 321 TRP A O 1
ATOM 2463 N N . GLU A 1 322 ? 7.050 -8.547 -13.017 1.00 92.25 322 GLU A N 1
ATOM 2464 C CA . GLU A 1 322 ? 6.277 -7.335 -12.730 1.00 92.25 322 GLU A CA 1
ATOM 2465 C C . GLU A 1 322 ? 4.850 -7.467 -13.310 1.00 92.25 322 GLU A C 1
ATOM 2467 O O . GLU A 1 322 ? 4.697 -7.956 -14.435 1.00 92.25 322 GLU A O 1
ATOM 2472 N N . PRO A 1 323 ? 3.778 -7.039 -12.610 1.00 94.38 323 PRO A N 1
ATOM 2473 C CA . PRO A 1 323 ? 2.420 -7.117 -13.152 1.00 94.38 323 PRO A CA 1
ATOM 2474 C C . PRO A 1 323 ? 2.203 -6.182 -14.348 1.00 94.38 323 PRO A C 1
ATOM 2476 O O . PRO A 1 323 ? 2.528 -4.990 -14.290 1.00 94.38 323 PRO A O 1
ATOM 2479 N N . LEU A 1 324 ? 1.545 -6.688 -15.397 1.00 93.50 324 LEU A N 1
ATOM 2480 C CA . LEU A 1 324 ? 1.194 -5.921 -16.600 1.00 93.50 324 LEU A CA 1
ATOM 2481 C C . LEU A 1 324 ? 0.422 -4.635 -16.265 1.00 93.50 324 LEU A C 1
ATOM 2483 O O . LEU A 1 324 ? 0.711 -3.582 -16.832 1.00 93.50 324 LEU A O 1
ATOM 2487 N N . ALA A 1 325 ? -0.525 -4.706 -15.323 1.00 92.81 325 ALA A N 1
ATOM 2488 C CA . ALA A 1 325 ? -1.350 -3.570 -14.913 1.00 92.81 325 ALA A CA 1
ATOM 2489 C C . ALA A 1 325 ? -0.515 -2.373 -14.416 1.00 92.81 325 ALA A C 1
ATOM 2491 O O . ALA A 1 325 ? -0.827 -1.228 -14.741 1.00 92.81 325 ALA A O 1
ATOM 2492 N N . VAL A 1 326 ? 0.581 -2.630 -13.689 1.00 92.75 326 VAL A N 1
ATOM 2493 C CA . VAL A 1 326 ? 1.465 -1.577 -13.163 1.00 92.75 326 VAL A CA 1
ATOM 2494 C C . VAL A 1 326 ? 2.225 -0.903 -14.306 1.00 92.75 326 VAL A C 1
ATOM 2496 O O . VAL A 1 326 ? 2.154 0.316 -14.438 1.00 92.75 326 VAL A O 1
ATOM 2499 N N . LYS A 1 327 ? 2.874 -1.679 -15.189 1.00 92.56 327 LYS A N 1
ATOM 2500 C CA . LYS A 1 327 ? 3.609 -1.144 -16.356 1.00 92.56 327 LYS A CA 1
ATOM 2501 C C . LYS A 1 327 ? 2.704 -0.403 -17.340 1.00 92.56 327 LYS A C 1
ATOM 2503 O O . LYS A 1 327 ? 3.069 0.647 -17.863 1.00 92.56 327 LYS A O 1
ATOM 2508 N N . ALA A 1 328 ? 1.504 -0.928 -17.586 1.00 93.56 328 ALA A N 1
ATOM 2509 C CA . ALA A 1 328 ? 0.524 -0.269 -18.440 1.00 93.56 328 ALA A CA 1
ATOM 2510 C C . ALA A 1 328 ? 0.091 1.084 -17.855 1.00 93.56 328 ALA A C 1
ATOM 2512 O O . ALA A 1 328 ? -0.066 2.048 -18.605 1.00 93.56 328 ALA A O 1
ATOM 2513 N N . GLN A 1 329 ? -0.075 1.175 -16.531 1.00 94.12 329 GLN A N 1
ATOM 2514 C CA . GLN A 1 329 ? -0.445 2.423 -15.873 1.00 94.12 329 GLN A CA 1
ATOM 2515 C C . GLN A 1 329 ? 0.709 3.431 -15.839 1.00 94.12 329 GLN A C 1
ATOM 2517 O O . GLN A 1 329 ? 0.474 4.597 -16.147 1.00 94.12 329 GLN A O 1
ATOM 2522 N N . THR A 1 330 ? 1.946 3.014 -15.538 1.00 95.00 330 THR A N 1
ATOM 2523 C CA . THR A 1 330 ? 3.103 3.930 -15.512 1.00 95.00 330 THR A CA 1
ATOM 2524 C C . THR A 1 330 ? 3.407 4.528 -16.883 1.00 95.00 330 THR A C 1
ATOM 2526 O O . THR A 1 330 ? 3.714 5.715 -16.972 1.00 95.00 330 THR A O 1
ATOM 2529 N N . TYR A 1 331 ? 3.273 3.761 -17.971 1.00 94.69 331 TYR A N 1
ATOM 2530 C CA . TYR A 1 331 ? 3.448 4.307 -19.320 1.00 94.69 331 TYR A CA 1
ATOM 2531 C C . TYR A 1 331 ? 2.325 5.273 -19.719 1.00 94.69 331 TYR A C 1
ATOM 2533 O O . TYR A 1 331 ? 2.613 6.303 -20.328 1.00 94.69 331 TYR A O 1
ATOM 2541 N N . LYS A 1 332 ? 1.064 4.992 -19.354 1.00 96.50 332 LYS A N 1
ATOM 2542 C CA . LYS A 1 332 ? -0.055 5.922 -19.593 1.00 96.50 332 LYS A CA 1
ATOM 2543 C C . LYS A 1 332 ? 0.168 7.249 -18.877 1.00 96.50 332 LYS A C 1
ATOM 2545 O O . LYS A 1 332 ? 0.194 8.285 -19.535 1.00 96.50 332 LYS A O 1
ATOM 2550 N N . THR A 1 333 ? 0.409 7.221 -17.565 1.00 97.50 333 THR A N 1
ATOM 2551 C CA . THR A 1 333 ? 0.581 8.448 -16.774 1.00 97.50 333 THR A CA 1
ATOM 2552 C C . THR A 1 333 ? 1.820 9.235 -17.196 1.00 97.50 333 THR A C 1
ATOM 2554 O O . THR A 1 333 ? 1.759 10.463 -17.256 1.00 97.50 333 THR A O 1
ATOM 2557 N N . ALA A 1 334 ? 2.923 8.570 -17.561 1.00 96.31 334 ALA A N 1
ATOM 2558 C CA . ALA A 1 334 ? 4.114 9.238 -18.086 1.00 96.31 334 ALA A CA 1
ATOM 2559 C C . ALA A 1 334 ? 3.837 9.970 -19.413 1.00 96.31 334 ALA A C 1
ATOM 2561 O O . ALA A 1 334 ? 4.227 11.128 -19.569 1.00 96.31 334 ALA A O 1
ATOM 2562 N N . VAL A 1 335 ? 3.132 9.328 -20.353 1.00 95.50 335 VAL A N 1
ATOM 2563 C CA . VAL A 1 335 ? 2.775 9.934 -21.649 1.00 95.50 335 VAL A CA 1
ATOM 2564 C C . VAL A 1 335 ? 1.753 11.060 -21.479 1.00 95.50 335 VAL A C 1
ATOM 2566 O O . VAL A 1 335 ? 1.930 12.128 -22.060 1.00 95.50 335 VAL A O 1
ATOM 2569 N N . GLU A 1 336 ? 0.727 10.875 -20.648 1.00 96.62 336 GLU A N 1
ATOM 2570 C CA . GLU A 1 336 ? -0.261 11.915 -20.327 1.00 96.62 336 GLU A CA 1
ATOM 2571 C C . GLU A 1 336 ? 0.395 13.140 -19.674 1.00 96.62 336 GLU A C 1
ATOM 2573 O O . GLU A 1 336 ? 0.113 14.271 -20.069 1.00 96.62 336 GLU A O 1
ATOM 2578 N N . THR A 1 337 ? 1.332 12.928 -18.743 1.00 97.25 337 THR A N 1
ATOM 2579 C CA . THR A 1 337 ? 2.095 14.008 -18.092 1.00 97.25 337 THR A CA 1
ATOM 2580 C C . THR A 1 337 ? 2.995 14.739 -19.089 1.00 97.25 337 THR A C 1
ATOM 2582 O O . THR A 1 337 ? 3.042 15.968 -19.087 1.00 97.25 337 THR A O 1
ATOM 2585 N N . ALA A 1 338 ? 3.673 14.016 -19.987 1.00 95.94 338 ALA A N 1
ATOM 2586 C CA . ALA A 1 338 ? 4.487 14.628 -21.036 1.00 95.94 338 ALA A CA 1
ATOM 2587 C C . ALA A 1 338 ? 3.636 15.472 -22.003 1.00 95.94 338 ALA A C 1
ATOM 2589 O O . ALA A 1 338 ? 4.013 16.596 -22.325 1.00 95.94 338 ALA A O 1
ATOM 2590 N N . ILE A 1 339 ? 2.465 14.975 -22.417 1.00 95.56 339 ILE A N 1
ATOM 2591 C CA . ILE A 1 339 ? 1.517 15.720 -23.262 1.00 95.56 339 ILE A CA 1
ATOM 2592 C C . ILE A 1 339 ? 0.966 16.950 -22.530 1.00 95.56 339 ILE A C 1
ATOM 2594 O O . ILE A 1 339 ? 0.790 17.991 -23.157 1.00 95.56 339 ILE A O 1
ATOM 2598 N N . LEU A 1 340 ? 0.698 16.852 -21.224 1.00 96.50 340 LEU A N 1
ATOM 2599 C CA . LEU A 1 340 ? 0.241 17.981 -20.413 1.00 96.50 340 LEU A CA 1
ATOM 2600 C C . LEU A 1 340 ? 1.299 19.090 -20.357 1.00 96.50 340 LEU A C 1
ATOM 2602 O O . LEU A 1 340 ? 0.963 20.246 -20.589 1.00 96.50 340 LEU A O 1
ATOM 2606 N N . LEU A 1 341 ? 2.564 18.741 -20.104 1.00 95.38 341 LEU A N 1
ATOM 2607 C CA . LEU A 1 341 ? 3.668 19.705 -20.062 1.00 95.38 341 LEU A CA 1
ATOM 2608 C C . LEU A 1 341 ? 3.936 20.337 -21.435 1.00 95.38 341 LEU A C 1
ATOM 2610 O O . LEU A 1 341 ? 4.084 21.550 -21.520 1.00 95.38 341 LEU A O 1
ATOM 2614 N N . LEU A 1 342 ? 3.928 19.544 -22.511 1.00 94.44 342 LEU A N 1
ATOM 2615 C CA . LEU A 1 342 ? 4.117 20.031 -23.886 1.00 94.44 342 LEU A CA 1
ATOM 2616 C C . LEU A 1 342 ? 2.943 20.872 -24.421 1.00 94.44 342 LEU A C 1
ATOM 2618 O O . LEU A 1 342 ? 3.067 21.461 -25.489 1.00 94.44 342 LEU A O 1
ATOM 2622 N N . ARG A 1 343 ? 1.804 20.908 -23.717 1.00 96.31 343 ARG A N 1
ATOM 2623 C CA . ARG A 1 343 ? 0.634 21.741 -24.050 1.00 96.31 343 ARG A CA 1
ATOM 2624 C C . ARG A 1 343 ? 0.674 23.120 -23.380 1.00 96.31 343 ARG A C 1
ATOM 2626 O O . ARG A 1 343 ? -0.163 23.962 -23.686 1.00 96.31 343 ARG A O 1
ATOM 2633 N N . ILE A 1 344 ? 1.582 23.344 -22.431 1.00 94.25 344 ILE A N 1
ATOM 2634 C CA . ILE A 1 344 ? 1.714 24.634 -21.751 1.00 94.25 344 ILE A CA 1
ATOM 2635 C C . ILE A 1 344 ? 2.643 25.510 -22.591 1.00 94.25 344 ILE A C 1
ATOM 2637 O O . ILE A 1 344 ? 3.858 25.342 -22.535 1.00 94.25 344 ILE A O 1
ATOM 2641 N N . ASP A 1 345 ? 2.062 26.441 -23.348 1.00 92.81 345 ASP A N 1
ATOM 2642 C CA . ASP A 1 345 ? 2.830 27.418 -24.129 1.00 92.81 345 ASP A CA 1
ATOM 2643 C C . ASP A 1 345 ? 3.511 28.456 -23.214 1.00 92.81 345 ASP A C 1
ATOM 2645 O O . ASP A 1 345 ? 4.710 28.691 -23.331 1.00 92.81 345 ASP A O 1
ATOM 2649 N N . ASP A 1 346 ? 2.765 29.024 -22.255 1.00 90.06 346 ASP A N 1
ATOM 2650 C CA . ASP A 1 346 ? 3.235 30.064 -21.329 1.00 90.06 346 ASP A CA 1
ATOM 2651 C C . ASP A 1 346 ? 2.684 29.875 -19.904 1.00 90.06 346 ASP A C 1
ATOM 2653 O O . ASP A 1 346 ? 1.518 29.524 -19.698 1.00 90.06 346 ASP A O 1
ATOM 2657 N N . ILE A 1 347 ? 3.503 30.194 -18.892 1.00 88.56 347 ILE A N 1
ATOM 2658 C CA . ILE A 1 347 ? 3.097 30.224 -17.476 1.00 88.56 347 ILE A CA 1
ATOM 2659 C C . ILE A 1 347 ? 2.953 31.680 -17.020 1.00 88.56 347 ILE A C 1
ATOM 2661 O O . ILE A 1 347 ? 3.912 32.318 -16.582 1.00 88.56 347 ILE A O 1
ATOM 2665 N N . VAL A 1 348 ? 1.728 32.209 -17.071 1.00 85.25 348 VAL A N 1
ATOM 2666 C CA . VAL A 1 348 ? 1.422 33.571 -16.601 1.00 85.25 348 VAL A CA 1
ATOM 2667 C C . VAL A 1 348 ? 1.373 33.609 -15.067 1.00 85.25 348 VAL A C 1
ATOM 2669 O O . VAL A 1 348 ? 0.318 33.482 -14.445 1.00 85.25 348 VAL A O 1
ATOM 2672 N N . SER A 1 349 ? 2.536 33.791 -14.437 1.00 83.88 349 SER A N 1
ATOM 2673 C CA . SER A 1 349 ? 2.653 33.923 -12.979 1.00 83.88 349 SER A CA 1
ATOM 2674 C C . SER A 1 349 ? 2.299 35.338 -12.507 1.00 83.88 349 SER A C 1
ATOM 2676 O O . SER A 1 349 ? 3.132 36.251 -12.495 1.00 83.88 349 SER A O 1
ATOM 2678 N N . GLY A 1 350 ? 1.041 35.518 -12.095 1.00 78.06 350 GLY A N 1
ATOM 2679 C CA . GLY A 1 350 ? 0.530 36.764 -11.526 1.00 78.06 350 GLY A CA 1
ATOM 2680 C C . GLY A 1 350 ? 1.149 37.097 -10.166 1.00 78.06 350 GLY A C 1
ATOM 2681 O O . GLY A 1 350 ? 0.566 36.806 -9.123 1.00 78.06 350 GLY A O 1
ATOM 2682 N N . HIS A 1 351 ? 2.305 37.763 -10.167 1.00 75.38 351 HIS A N 1
ATOM 2683 C CA . HIS A 1 351 ? 2.903 38.305 -8.949 1.00 75.38 351 HIS A CA 1
ATOM 2684 C C . HIS A 1 351 ? 2.037 39.445 -8.402 1.00 75.38 351 HIS A C 1
ATOM 2686 O O . HIS A 1 351 ? 2.008 40.557 -8.935 1.00 75.38 351 HIS A O 1
ATOM 2692 N N . LYS A 1 352 ? 1.335 39.179 -7.299 1.00 72.56 352 LYS A N 1
ATOM 2693 C CA . LYS A 1 352 ? 0.655 40.210 -6.517 1.00 72.56 352 LYS A CA 1
ATOM 2694 C C . LYS A 1 352 ? 1.724 41.148 -5.951 1.00 72.56 352 LYS A C 1
ATOM 2696 O O . LYS A 1 352 ? 2.490 40.729 -5.090 1.00 72.56 352 LYS A O 1
ATOM 2701 N N . LYS A 1 353 ? 1.780 42.405 -6.416 1.00 65.38 353 LYS A N 1
ATOM 2702 C CA . LYS A 1 353 ? 2.629 43.432 -5.785 1.00 65.38 353 LYS A CA 1
ATOM 2703 C C . LYS A 1 353 ? 2.329 43.460 -4.283 1.00 65.38 353 LYS A C 1
ATOM 2705 O O . LYS A 1 353 ? 1.176 43.694 -3.904 1.00 65.38 353 LYS A O 1
ATOM 2710 N N . ASN A 1 354 ? 3.350 43.244 -3.454 1.00 56.56 354 ASN A N 1
ATOM 2711 C CA . ASN A 1 354 ? 3.259 43.554 -2.031 1.00 56.56 354 ASN A CA 1
ATOM 2712 C C . ASN A 1 354 ? 2.896 45.037 -1.905 1.00 56.56 354 ASN A C 1
ATOM 2714 O O . ASN A 1 354 ? 3.503 45.884 -2.558 1.00 56.56 354 ASN A O 1
ATOM 2718 N N . LYS A 1 355 ? 1.878 45.346 -1.099 1.00 57.09 355 LYS A N 1
ATOM 2719 C CA . LYS A 1 355 ? 1.432 46.730 -0.869 1.00 57.09 355 LYS A CA 1
ATOM 2720 C C . LYS A 1 355 ? 2.271 47.460 0.190 1.00 57.09 355 LYS A C 1
ATOM 2722 O O . LYS A 1 355 ? 1.941 48.587 0.538 1.00 57.09 355 LYS A O 1
ATOM 2727 N N . ASP A 1 356 ? 3.355 46.827 0.636 1.00 55.91 356 ASP A N 1
ATOM 2728 C CA . ASP A 1 356 ? 4.148 47.213 1.803 1.00 55.91 356 ASP A CA 1
ATOM 2729 C C . ASP A 1 356 ? 5.594 47.604 1.439 1.00 55.91 356 ASP A C 1
ATOM 2731 O O . ASP A 1 356 ? 6.504 47.465 2.251 1.00 55.91 356 ASP A O 1
ATOM 2735 N N . GLU A 1 357 ? 5.819 48.124 0.226 1.00 47.53 357 GLU A N 1
ATOM 2736 C CA . GLU A 1 357 ? 6.934 49.054 0.006 1.00 47.53 357 GLU A CA 1
ATOM 2737 C C . GLU A 1 357 ? 6.433 50.475 0.308 1.00 47.53 357 GLU A C 1
ATOM 2739 O O . GLU A 1 357 ? 5.635 51.018 -0.466 1.00 47.53 357 GLU A O 1
ATOM 2744 N N . PRO A 1 358 ? 6.848 51.100 1.427 1.00 44.31 358 PRO A N 1
ATOM 2745 C CA . PRO A 1 358 ? 6.509 52.489 1.681 1.00 44.31 358 PRO A CA 1
ATOM 2746 C C . PRO A 1 358 ? 7.200 53.374 0.640 1.00 44.31 358 PRO A C 1
ATOM 2748 O O . PRO A 1 358 ? 8.412 53.286 0.442 1.00 44.31 358 PRO A O 1
ATOM 2751 N N . MET A 1 359 ? 6.443 54.282 0.016 1.00 47.88 359 MET A N 1
ATOM 2752 C CA . MET A 1 359 ? 7.026 55.402 -0.726 1.00 47.88 359 MET A CA 1
ATOM 2753 C C . MET A 1 359 ? 7.760 56.328 0.252 1.00 47.88 359 MET A C 1
ATOM 2755 O O . MET A 1 359 ? 7.195 57.296 0.761 1.00 47.88 359 MET A O 1
ATOM 2759 N N . GLY A 1 360 ? 9.027 56.016 0.522 1.00 39.38 360 GLY A N 1
ATOM 2760 C CA . GLY A 1 360 ? 9.951 56.900 1.217 1.00 39.38 360 GLY A CA 1
ATOM 2761 C C . GLY A 1 360 ? 10.298 58.082 0.321 1.00 39.38 360 GLY A C 1
ATOM 2762 O O . GLY A 1 360 ? 11.160 57.973 -0.546 1.00 39.38 360 GLY A O 1
ATOM 2763 N N . GLY A 1 361 ? 9.609 59.205 0.506 1.00 44.66 361 GLY A N 1
ATOM 2764 C CA . GLY A 1 361 ? 9.998 60.475 -0.102 1.00 44.66 361 GLY A CA 1
ATOM 2765 C C . GLY A 1 361 ? 10.912 61.289 0.816 1.00 44.66 361 GLY A C 1
ATOM 2766 O O . GLY A 1 361 ? 10.725 61.240 2.029 1.00 44.66 361 GLY A O 1
ATOM 2767 N N . GLN A 1 362 ? 11.819 62.073 0.212 1.00 40.78 362 GLN A N 1
ATOM 2768 C CA . GLN A 1 362 ? 12.223 63.466 0.537 1.00 40.78 362 GLN A CA 1
ATOM 2769 C C . GLN A 1 362 ? 13.719 63.756 0.276 1.00 40.78 362 GLN A C 1
ATOM 2771 O O . GLN A 1 362 ? 14.549 62.855 0.324 1.00 40.78 362 GLN A O 1
ATOM 2776 N N . GLY A 1 363 ? 14.031 65.039 0.015 1.00 35.38 363 GLY A N 1
ATOM 2777 C CA . GLY A 1 363 ? 15.357 65.571 -0.363 1.00 35.38 363 GLY A CA 1
ATOM 2778 C C . GLY A 1 363 ? 15.464 65.797 -1.880 1.00 35.38 363 GLY A C 1
ATOM 2779 O O . GLY A 1 363 ? 15.554 64.821 -2.612 1.00 35.38 363 GLY A O 1
ATOM 2780 N N . ALA A 1 364 ? 15.369 66.995 -2.471 1.00 41.09 364 ALA A N 1
ATOM 2781 C CA . ALA A 1 364 ? 15.528 68.374 -1.985 1.00 41.09 364 ALA A CA 1
ATOM 2782 C C . ALA A 1 364 ? 16.969 68.781 -1.617 1.00 41.09 364 ALA A C 1
ATOM 2784 O O . ALA A 1 364 ? 17.264 68.966 -0.442 1.00 41.09 364 ALA A O 1
ATOM 2785 N N . GLU A 1 365 ? 17.827 68.929 -2.634 1.00 35.41 365 GLU A N 1
ATOM 2786 C CA . GLU A 1 365 ? 18.436 70.212 -3.060 1.00 35.41 365 GLU A CA 1
ATOM 2787 C C . GLU A 1 365 ? 18.889 70.124 -4.532 1.00 35.41 365 GLU A C 1
ATOM 2789 O O . GLU A 1 365 ? 19.195 68.993 -4.978 1.00 35.41 365 GLU A O 1
#

Radius of gyration: 32.86 Å; Cα contacts (8 Å, |Δi|>4): 369; chains: 1; bounding box: 78×92×92 Å

Foldseek 3Di:
DDAWQWLKDPPFPDDDDDDDDDDDDFADDDDDDDDDDDDDDDDDDDDDDDDDDDDDDDDDDDDDDDDDDDGGHDDPPPDDDDDDDPVVVVVVVVVVLVVLVVLLVLVLVLLAQEAEELADDDVSNVVSCVVSNRHYDHNGDPVSVVQCCQQQVAADDDGSVPDDNNRHRNFFDDWDWDDDPNGIIIITTDGPRRPHGDDDDDDDDPVVVVVVVVVVVVVVVQVVLCVVPVDKDQDQLLQLLLQLVVLLVVLVVDDDPVSVVSNVSSVVSCVRNLVLLVQLVHDSVVQSVVSNVQSVDPPSSQWHQDSNNRHIDRSVVVVHIGRPVVVVVVVVVVVVVVVVVVPDPDDPDDDDPDPPPDPDDDDDD